Protein AF-A0A5N7BUL4-F1 (afdb_monomer_lite)

Sequence (227 aa):
MCITTYLTICSACGTQCATTSESSCKICDDPRQFIPPTGCPDINHTVPRDYITYIDDETVAKIKDLGGIKAIVISHPHFYTTHLHWAEIFDLRMGEKQVLWDWSQLPFPGNGGHFPGSSVLWWKRLGLLLVADSIGVVPSGIYHIKSLPGTLSFTFMWPYPNMIPLPPEEMHRIWKAVKDMDFDSIRGGFTGTNVNSDCKKRVLESAKIFVKSVGHPDHAIHEEQCL

pLDDT: mean 78.18, std 18.42, range [26.09, 98.5]

InterPro domains:
  IPR036866 Ribonuclease Z/Hydroxyacylglutathione hydrolase-like [SSF56281] (58-208)

Secondary structure (DSSP, 8-state):
--------B-TTT-PBPSSS--SS-TTTTSTTS---TT-S--S-S---TT-TT---HHHHHHHHHTT--S-----SSSS-TTHHHHHHHTT----S------TTSSSSTT--SSSTT---EEEGGGTEEE--GGGEEPHHHH-GGGPPTT--SEE-BS-GGGTPBPPHHHHHHHHHHHTT---SEEE-SSTT-EEESSHHHHHHHHHHHHHHHTT-TT-GGGG----

Structure (mmCIF, N/CA/C/O backbone):
data_AF-A0A5N7BUL4-F1
#
_entry.id   AF-A0A5N7BUL4-F1
#
loop_
_atom_site.group_PDB
_atom_site.id
_atom_site.type_symbol
_atom_site.label_atom_id
_atom_site.label_alt_id
_atom_site.label_comp_id
_atom_site.label_asym_id
_atom_site.label_entity_id
_atom_site.label_seq_id
_atom_site.pdbx_PDB_ins_code
_atom_site.Cartn_x
_atom_site.Cartn_y
_atom_site.Cartn_z
_atom_site.occupancy
_atom_site.B_iso_or_equiv
_atom_site.auth_seq_id
_atom_site.auth_comp_id
_atom_site.auth_asym_id
_atom_site.auth_atom_id
_atom_site.pdbx_PDB_model_num
ATOM 1 N N . MET A 1 1 ? -21.147 -11.713 28.421 1.00 26.09 1 MET A N 1
ATOM 2 C CA . MET A 1 1 ? -21.176 -13.133 28.014 1.00 26.09 1 MET A CA 1
ATOM 3 C C . MET A 1 1 ? -20.637 -13.157 26.590 1.00 26.09 1 MET A C 1
ATOM 5 O O . MET A 1 1 ? -21.379 -12.831 25.678 1.00 26.09 1 MET A O 1
ATOM 9 N N . CYS A 1 2 ? -19.318 -13.343 26.441 1.00 28.11 2 CYS A N 1
ATOM 10 C CA . CYS A 1 2 ? -18.612 -13.293 25.156 1.00 28.11 2 CYS A CA 1
ATOM 11 C C . CYS A 1 2 ? -19.101 -14.417 24.247 1.00 28.11 2 CYS A C 1
ATOM 13 O O . CYS A 1 2 ? -18.935 -15.586 24.589 1.00 28.11 2 CYS A O 1
ATOM 15 N N . ILE A 1 3 ? -19.641 -14.078 23.081 1.00 32.84 3 ILE A N 1
ATOM 16 C CA . ILE A 1 3 ? -19.708 -15.018 21.961 1.00 32.84 3 ILE A CA 1
ATOM 17 C C . ILE A 1 3 ? -18.461 -14.747 21.120 1.00 32.84 3 ILE A C 1
ATOM 19 O O . ILE A 1 3 ? -18.533 -14.188 20.034 1.00 32.84 3 ILE A O 1
ATOM 23 N N . THR A 1 4 ? -17.285 -15.091 21.642 1.00 42.16 4 THR A N 1
ATOM 24 C CA . THR A 1 4 ? -16.076 -15.136 20.817 1.00 42.16 4 THR A CA 1
ATOM 25 C C . THR A 1 4 ? -16.073 -16.478 20.103 1.00 42.16 4 THR A C 1
ATOM 27 O O . THR A 1 4 ? -15.578 -17.477 20.626 1.00 42.16 4 THR A O 1
ATOM 30 N N . THR A 1 5 ? -16.647 -16.535 18.906 1.00 48.59 5 THR A N 1
ATOM 31 C CA . THR A 1 5 ? -16.198 -17.523 17.924 1.00 48.59 5 THR A CA 1
ATOM 32 C C . THR A 1 5 ? -14.708 -17.270 17.702 1.00 48.59 5 THR A C 1
ATOM 34 O O . THR A 1 5 ? -14.340 -16.209 17.204 1.00 48.59 5 THR A O 1
ATOM 37 N N . TYR A 1 6 ? -13.854 -18.197 18.146 1.00 58.78 6 TYR A N 1
ATOM 38 C CA . TYR A 1 6 ? -12.399 -18.154 17.974 1.00 58.78 6 TYR A CA 1
ATOM 39 C C . TYR A 1 6 ? -12.047 -18.248 16.486 1.00 58.78 6 TYR A C 1
ATOM 41 O O . TYR A 1 6 ? -11.709 -19.318 15.995 1.00 58.78 6 TYR A O 1
ATOM 49 N N . LEU A 1 7 ? -12.192 -17.147 15.752 1.00 62.50 7 LEU A N 1
ATOM 50 C CA . LEU A 1 7 ? -11.826 -17.079 14.344 1.00 62.50 7 LEU A CA 1
ATOM 51 C C . LEU A 1 7 ? -10.320 -17.218 14.196 1.00 62.50 7 LEU A C 1
ATOM 53 O O . LEU A 1 7 ? -9.546 -16.654 14.976 1.00 62.50 7 LEU A O 1
ATOM 57 N N . THR A 1 8 ? -9.910 -17.986 13.196 1.00 69.25 8 THR A N 1
ATOM 58 C CA . THR A 1 8 ? -8.520 -18.392 13.100 1.00 69.25 8 THR A CA 1
ATOM 59 C C . THR A 1 8 ? -7.649 -17.303 12.499 1.00 69.25 8 THR A C 1
ATOM 61 O O . THR A 1 8 ? -8.061 -16.579 11.597 1.00 69.25 8 THR A O 1
ATOM 64 N N . ILE A 1 9 ? -6.425 -17.190 13.005 1.00 73.12 9 ILE A N 1
ATOM 65 C CA . ILE A 1 9 ? -5.414 -16.247 12.533 1.00 73.12 9 ILE A CA 1
ATOM 66 C C . ILE A 1 9 ? -4.272 -17.048 11.916 1.00 73.12 9 ILE A C 1
ATOM 68 O O . ILE A 1 9 ? -3.764 -17.984 12.536 1.00 73.12 9 ILE A O 1
ATOM 72 N N . CYS A 1 10 ? -3.842 -16.665 10.714 1.00 73.00 10 CYS A N 1
ATOM 73 C CA . CYS A 1 10 ? -2.624 -17.203 10.119 1.00 73.00 10 CYS A CA 1
ATOM 74 C C . CYS A 1 10 ? -1.407 -16.696 10.899 1.00 73.00 10 CYS A C 1
ATOM 76 O O . CYS A 1 10 ? -1.164 -15.492 10.960 1.00 73.00 10 CYS A O 1
ATOM 78 N N . SER A 1 11 ? -0.608 -17.591 11.476 1.00 71.81 11 SER A N 1
ATOM 79 C CA . SER A 1 11 ? 0.561 -17.191 12.271 1.00 71.81 11 SER A CA 1
ATOM 80 C C . SER A 1 11 ? 1.745 -16.704 11.425 1.00 71.81 11 SER A C 1
ATOM 82 O O . SER A 1 11 ? 2.645 -16.070 11.970 1.00 71.81 11 SER A O 1
ATOM 84 N N . ALA A 1 12 ? 1.729 -16.909 10.101 1.00 73.94 12 ALA A N 1
ATOM 85 C CA . ALA A 1 12 ? 2.733 -16.338 9.199 1.00 73.94 12 ALA A CA 1
ATOM 86 C C . ALA A 1 12 ? 2.458 -14.867 8.839 1.00 73.94 12 ALA A C 1
ATOM 88 O O . ALA A 1 12 ? 3.373 -14.054 8.918 1.00 73.94 12 ALA A O 1
ATOM 89 N N . CYS A 1 13 ? 1.224 -14.513 8.454 1.00 75.56 13 CYS A N 1
ATOM 90 C CA . CYS A 1 13 ? 0.892 -13.162 7.962 1.00 75.56 13 CYS A CA 1
ATOM 91 C C . CYS A 1 13 ? -0.096 -12.366 8.839 1.00 75.56 13 CYS A C 1
ATOM 93 O O . CYS A 1 13 ? -0.418 -11.217 8.536 1.00 75.56 13 CYS A O 1
ATOM 95 N N . GLY A 1 14 ? -0.627 -12.962 9.908 1.00 74.88 14 GLY A N 1
ATOM 96 C CA . GLY A 1 14 ? -1.559 -12.311 10.837 1.00 74.88 14 GLY A CA 1
ATOM 97 C C . GLY A 1 14 ? -2.976 -12.119 10.297 1.00 74.88 14 GLY A C 1
ATOM 98 O O . GLY A 1 14 ? -3.819 -11.539 10.975 1.00 74.88 14 GLY A O 1
ATOM 99 N N . THR A 1 15 ? -3.266 -12.593 9.086 1.00 77.44 15 THR A N 1
ATOM 100 C CA . THR A 1 15 ? -4.605 -12.535 8.491 1.00 77.44 15 THR A CA 1
ATOM 101 C C . THR A 1 15 ? -5.608 -13.321 9.329 1.00 77.44 15 THR A C 1
ATOM 103 O O . THR A 1 15 ? -5.405 -14.509 9.582 1.00 77.44 15 THR A O 1
ATOM 106 N N . GLN A 1 16 ? -6.698 -12.659 9.731 1.00 73.69 16 GLN A N 1
ATOM 107 C CA . GLN A 1 16 ? -7.830 -13.294 10.403 1.00 73.69 16 GLN A CA 1
ATOM 108 C C . GLN A 1 16 ? -8.815 -13.849 9.365 1.00 73.69 16 GLN A C 1
ATOM 110 O O . GLN A 1 16 ? -9.306 -13.120 8.506 1.00 73.69 16 GLN A O 1
ATOM 115 N N . CYS A 1 17 ? -9.108 -15.141 9.433 1.00 68.94 17 CYS A N 1
ATOM 116 C CA . CYS A 1 17 ? -10.024 -15.822 8.525 1.00 68.94 17 CYS A CA 1
ATOM 117 C C . CYS A 1 17 ? -11.483 -15.624 8.957 1.00 68.94 17 CYS A C 1
ATOM 119 O O . CYS A 1 17 ? -11.793 -15.559 10.145 1.00 68.94 17 CYS A O 1
ATOM 121 N N . ALA A 1 18 ? -12.392 -15.571 7.979 1.00 63.12 18 ALA A N 1
ATOM 122 C CA . ALA A 1 18 ? -13.832 -15.435 8.218 1.00 63.12 18 ALA A CA 1
ATOM 123 C C . ALA A 1 18 ? -14.477 -16.707 8.803 1.00 63.12 18 ALA A C 1
ATOM 125 O O . ALA A 1 18 ? -15.594 -16.657 9.313 1.00 63.12 18 ALA A O 1
ATOM 126 N N . THR A 1 19 ? -13.791 -17.852 8.719 1.00 62.66 19 THR A N 1
ATOM 127 C CA . THR A 1 19 ? -14.255 -19.140 9.241 1.00 62.66 19 THR A CA 1
ATOM 128 C C . THR A 1 19 ? -13.135 -19.838 10.009 1.00 62.66 19 THR A C 1
ATOM 130 O O . THR A 1 19 ? -11.955 -19.530 9.836 1.00 62.66 19 THR A O 1
ATOM 133 N N . THR A 1 20 ? -13.506 -20.789 10.865 1.00 61.22 20 THR A N 1
ATOM 134 C CA . THR A 1 20 ? -12.559 -21.644 11.596 1.00 61.22 20 THR A CA 1
ATOM 135 C C . THR A 1 20 ? -12.140 -22.889 10.813 1.00 61.22 20 THR A C 1
ATOM 137 O O . THR A 1 20 ? -11.317 -23.662 11.294 1.00 61.22 20 THR A O 1
ATOM 140 N N . SER A 1 21 ? -12.710 -23.096 9.620 1.00 58.28 21 SER A N 1
ATOM 141 C CA . SER A 1 21 ? -12.567 -24.310 8.809 1.00 58.28 21 SER A CA 1
ATOM 142 C C . SER A 1 21 ? -11.709 -24.134 7.552 1.00 58.28 21 SER A C 1
ATOM 144 O O . SER A 1 21 ? -11.624 -25.068 6.759 1.00 58.28 21 SER A O 1
ATOM 146 N N . GLU A 1 22 ? -11.119 -22.957 7.320 1.00 65.31 22 GLU A N 1
ATOM 147 C CA . GLU A 1 22 ? -10.225 -22.745 6.172 1.00 65.31 22 GLU A CA 1
ATOM 148 C C . GLU A 1 22 ? -9.002 -23.667 6.268 1.00 65.31 22 GLU A C 1
ATOM 150 O O . GLU A 1 22 ? -8.244 -23.598 7.227 1.00 65.31 22 GLU A O 1
ATOM 155 N N . SER A 1 23 ? -8.764 -24.518 5.271 1.00 67.38 23 SER A N 1
ATOM 156 C CA . SER A 1 23 ? -7.599 -25.415 5.276 1.00 67.38 23 SER A CA 1
ATOM 157 C C . SER A 1 23 ? -6.283 -24.717 4.914 1.00 67.38 23 SER A C 1
ATOM 159 O O . SER A 1 23 ? -5.219 -25.286 5.135 1.00 67.38 23 SER A O 1
ATOM 161 N N . SER A 1 24 ? -6.337 -23.518 4.325 1.00 73.56 24 SER A N 1
ATOM 162 C CA . SER A 1 24 ? -5.160 -22.753 3.904 1.00 73.56 24 SER A CA 1
ATOM 163 C C . SER A 1 24 ? -5.396 -21.242 3.980 1.00 73.56 24 SER A C 1
ATOM 165 O O . SER A 1 24 ? -6.529 -20.755 3.987 1.00 73.56 24 SER A O 1
ATOM 167 N N . CYS A 1 25 ? -4.310 -20.472 4.066 1.00 76.38 25 CYS A N 1
ATOM 168 C CA . CYS A 1 25 ? -4.376 -19.016 4.079 1.00 76.38 25 CYS A CA 1
ATOM 169 C C . CYS A 1 25 ? -4.182 -18.478 2.659 1.00 76.38 25 CYS A C 1
ATOM 171 O O . CYS A 1 25 ? -3.060 -18.467 2.166 1.00 76.38 25 CYS A O 1
ATOM 173 N N . LYS A 1 26 ? -5.235 -17.914 2.051 1.00 77.06 26 LYS A N 1
ATOM 174 C CA . LYS A 1 26 ? -5.217 -17.377 0.670 1.00 77.06 26 LYS A CA 1
ATOM 175 C C . LYS A 1 26 ? -4.073 -16.396 0.360 1.00 77.06 26 LYS A C 1
ATOM 177 O O . LYS A 1 26 ? -3.716 -16.228 -0.798 1.00 77.06 26 LYS A O 1
ATOM 182 N N . ILE A 1 27 ? -3.530 -15.722 1.377 1.00 78.19 27 ILE A N 1
ATOM 183 C CA . ILE A 1 27 ? -2.388 -14.803 1.244 1.00 78.19 27 ILE A CA 1
ATOM 184 C C . ILE A 1 27 ? -1.068 -15.564 1.192 1.00 78.19 27 ILE A C 1
ATOM 186 O O . ILE A 1 27 ? -0.214 -15.257 0.369 1.00 78.19 27 ILE A O 1
ATOM 190 N N . CYS A 1 28 ? -0.906 -16.565 2.057 1.00 78.44 28 CYS A N 1
ATOM 191 C CA . CYS A 1 28 ? 0.260 -17.444 2.049 1.00 78.44 28 CYS A CA 1
ATOM 192 C C . CYS A 1 28 ? 0.223 -18.456 0.893 1.00 78.44 28 CYS A C 1
ATOM 194 O O . CYS A 1 28 ? 1.268 -18.993 0.545 1.00 78.44 28 CYS A O 1
ATOM 196 N N . ASP A 1 29 ? -0.944 -18.675 0.283 1.00 80.19 29 ASP A N 1
ATOM 197 C CA . ASP A 1 29 ? -1.099 -19.464 -0.942 1.00 80.19 29 ASP A CA 1
ATOM 198 C C . ASP A 1 29 ? -0.588 -18.715 -2.190 1.00 80.19 29 ASP A C 1
ATOM 200 O O . ASP A 1 29 ? -0.376 -19.337 -3.233 1.00 80.19 29 ASP A O 1
ATOM 204 N N . ASP A 1 30 ? -0.361 -17.392 -2.119 1.00 81.25 30 ASP A N 1
ATOM 205 C CA . ASP A 1 30 ? 0.339 -16.670 -3.185 1.00 81.25 30 ASP A CA 1
ATOM 206 C C . ASP A 1 30 ? 1.817 -17.104 -3.188 1.00 81.25 30 ASP A C 1
ATOM 208 O O . ASP A 1 30 ? 2.532 -16.834 -2.220 1.00 81.25 30 ASP A O 1
ATOM 212 N N . PRO A 1 31 ? 2.330 -17.721 -4.270 1.00 80.06 31 PRO A N 1
ATOM 213 C CA . PRO A 1 31 ? 3.702 -18.233 -4.316 1.00 80.06 31 PRO A CA 1
ATOM 214 C C . PRO A 1 31 ? 4.766 -17.132 -4.220 1.00 80.06 31 PRO A C 1
ATOM 216 O O . PRO A 1 31 ? 5.948 -17.423 -4.044 1.00 80.06 31 PRO A O 1
ATOM 219 N N . ARG A 1 32 ? 4.374 -15.863 -4.372 1.00 82.44 32 ARG A N 1
ATOM 220 C CA . ARG A 1 32 ? 5.259 -14.711 -4.196 1.00 82.44 32 ARG A CA 1
ATOM 221 C C . ARG A 1 32 ? 5.356 -14.276 -2.742 1.00 82.44 32 ARG A C 1
ATOM 223 O O . ARG A 1 32 ? 6.260 -13.500 -2.443 1.00 82.44 32 ARG A O 1
ATOM 230 N N . GLN A 1 33 ? 4.457 -14.716 -1.861 1.00 79.75 33 GLN A N 1
ATOM 231 C CA . GLN A 1 33 ? 4.467 -14.326 -0.457 1.00 79.75 33 GLN A CA 1
ATOM 232 C C . GLN A 1 33 ? 5.592 -15.030 0.304 1.00 79.75 33 GLN A C 1
ATOM 234 O O . GLN A 1 33 ? 5.969 -16.162 0.003 1.00 79.75 33 GLN A O 1
ATOM 239 N N . PHE A 1 34 ? 6.161 -14.346 1.299 1.00 77.56 34 PHE A N 1
ATOM 240 C CA . PHE A 1 34 ? 7.121 -14.983 2.195 1.00 77.56 34 PHE A CA 1
ATOM 241 C C . PHE A 1 34 ? 6.426 -16.051 3.044 1.00 77.56 34 PHE A C 1
ATOM 243 O O . PHE A 1 34 ? 5.418 -15.786 3.701 1.00 77.56 34 PHE A O 1
ATOM 250 N N . ILE A 1 35 ? 7.016 -17.242 3.063 1.00 70.69 35 ILE A N 1
ATOM 251 C CA . ILE A 1 35 ? 6.617 -18.350 3.922 1.00 70.69 35 ILE A CA 1
ATOM 252 C C . ILE A 1 35 ? 7.821 -18.679 4.814 1.00 70.69 35 ILE A C 1
ATOM 254 O O . ILE A 1 35 ? 8.934 -18.812 4.295 1.00 70.69 35 ILE A O 1
ATOM 258 N N . PRO A 1 36 ? 7.647 -18.796 6.144 1.00 68.88 36 PRO A N 1
ATOM 259 C CA . PRO A 1 36 ? 8.756 -19.131 7.027 1.00 68.88 36 PRO A CA 1
ATOM 260 C C . PRO A 1 36 ? 9.314 -20.534 6.715 1.00 68.88 36 PRO A C 1
ATOM 262 O O . PRO A 1 36 ? 8.600 -21.374 6.166 1.00 68.88 36 PRO A O 1
ATOM 265 N N . PRO A 1 37 ? 10.568 -20.842 7.103 1.00 66.25 37 PRO A N 1
ATOM 266 C CA . PRO A 1 37 ? 11.204 -22.134 6.809 1.00 66.25 37 PRO A CA 1
ATOM 267 C C . PRO A 1 37 ? 10.430 -23.368 7.298 1.00 66.25 37 PRO A C 1
ATOM 269 O O . PRO A 1 37 ? 10.610 -24.459 6.770 1.00 66.25 37 PRO A O 1
ATOM 272 N N . THR A 1 38 ? 9.563 -23.203 8.299 1.00 64.38 38 THR A N 1
ATOM 273 C CA . THR A 1 38 ? 8.674 -24.246 8.829 1.00 64.38 38 THR A CA 1
ATOM 274 C C . THR A 1 38 ? 7.443 -24.514 7.952 1.00 64.38 38 THR A C 1
ATOM 276 O O . THR A 1 38 ? 6.595 -25.312 8.340 1.00 64.38 38 THR A O 1
ATOM 279 N N . GLY A 1 39 ? 7.327 -23.862 6.791 1.00 60.41 39 GLY A N 1
ATOM 280 C CA . GLY A 1 39 ? 6.145 -23.901 5.930 1.00 60.41 39 GLY A CA 1
ATOM 281 C C . GLY A 1 39 ? 5.069 -22.911 6.372 1.00 60.41 39 GLY A C 1
ATOM 282 O O . GLY A 1 39 ? 5.240 -22.194 7.359 1.00 60.41 39 GLY A O 1
ATOM 283 N N . CYS A 1 40 ? 3.958 -22.848 5.628 1.00 54.50 40 CYS A N 1
ATOM 284 C CA . CYS A 1 40 ? 2.793 -22.097 6.083 1.00 54.50 40 CYS A CA 1
ATOM 285 C C . CYS A 1 40 ? 2.266 -22.824 7.325 1.00 54.50 40 CYS A C 1
ATOM 287 O O . CYS A 1 40 ? 1.859 -23.978 7.200 1.00 54.50 40 CYS A O 1
ATOM 289 N N . PRO A 1 41 ? 2.324 -22.214 8.517 1.00 55.22 41 PRO A N 1
ATOM 290 C CA . PRO A 1 41 ? 1.809 -22.863 9.706 1.00 55.22 41 PRO A CA 1
ATOM 291 C C . PRO A 1 41 ? 0.317 -23.127 9.506 1.00 55.22 41 PRO A C 1
ATOM 293 O O . PRO A 1 41 ? -0.400 -22.266 8.983 1.00 55.22 41 PRO A O 1
ATOM 296 N N . ASP A 1 42 ? -0.140 -24.308 9.927 1.00 52.28 42 ASP A N 1
ATOM 297 C CA . ASP A 1 42 ? -1.567 -24.576 10.063 1.00 52.28 42 ASP A CA 1
ATOM 298 C C . ASP A 1 42 ? -2.200 -23.413 10.829 1.00 52.28 42 ASP A C 1
ATOM 300 O O . ASP A 1 42 ? -1.621 -22.900 11.797 1.00 52.28 42 ASP A O 1
ATOM 304 N N . ILE A 1 43 ? -3.375 -22.979 10.379 1.00 49.94 43 ILE A N 1
ATOM 305 C CA . ILE A 1 43 ? -4.197 -21.981 11.057 1.00 49.94 43 ILE A CA 1
ATOM 306 C C . ILE A 1 43 ? -4.552 -22.511 12.462 1.00 49.94 43 ILE A C 1
ATOM 308 O O . ILE A 1 43 ? -5.582 -23.129 12.682 1.00 49.94 43 ILE A O 1
ATOM 312 N N . ASN A 1 44 ? -3.666 -22.337 13.437 1.00 45.84 44 ASN A N 1
ATOM 313 C CA . ASN A 1 44 ? -3.837 -22.849 14.790 1.00 45.84 44 ASN A CA 1
ATOM 314 C C . ASN A 1 44 ? -3.513 -21.745 15.787 1.00 45.84 44 ASN A C 1
ATOM 316 O O . ASN A 1 44 ? -2.341 -21.448 16.007 1.00 45.84 44 ASN A O 1
ATOM 320 N N . HIS A 1 45 ? -4.587 -21.160 16.345 1.00 45.88 45 HIS A N 1
ATOM 321 C CA . HIS A 1 45 ? -4.815 -20.557 17.679 1.00 45.88 45 HIS A CA 1
ATOM 322 C C . HIS A 1 45 ? -3.709 -19.741 18.380 1.00 45.88 45 HIS A C 1
ATOM 324 O O . HIS A 1 45 ? -3.900 -19.298 19.512 1.00 45.88 45 HIS A O 1
ATOM 330 N N . THR A 1 46 ? -2.571 -19.499 17.750 1.00 42.16 46 THR A N 1
ATOM 331 C CA . THR A 1 46 ? -1.403 -18.905 18.385 1.00 42.16 46 THR A CA 1
ATOM 332 C C . THR A 1 46 ? -1.173 -17.562 17.730 1.00 42.16 46 THR A C 1
ATOM 334 O O . THR A 1 46 ? -0.671 -17.488 16.613 1.00 42.16 46 THR A O 1
ATOM 337 N N . VAL A 1 47 ? -1.584 -16.499 18.421 1.00 44.16 47 VAL A N 1
ATOM 338 C CA . VAL A 1 47 ? -1.233 -15.124 18.063 1.00 44.16 47 VAL A CA 1
ATOM 339 C C . VAL A 1 47 ? 0.265 -14.965 18.337 1.00 44.16 47 VAL A C 1
ATOM 341 O O . VAL A 1 47 ? 0.676 -15.109 19.493 1.00 44.16 47 VAL A O 1
ATOM 344 N N . PRO A 1 48 ? 1.112 -14.716 17.325 1.00 40.47 48 PRO A N 1
ATOM 345 C CA . PRO A 1 48 ? 2.525 -14.472 17.572 1.00 40.47 48 PRO A CA 1
ATOM 346 C C . PRO A 1 48 ? 2.705 -13.192 18.391 1.00 40.47 48 PRO A C 1
ATOM 348 O O . PRO A 1 48 ? 1.938 -12.237 18.271 1.00 40.47 48 PRO A O 1
ATOM 351 N N . ARG A 1 49 ? 3.735 -13.190 19.235 1.00 37.09 49 ARG A N 1
ATOM 352 C CA . ARG A 1 49 ? 4.001 -12.176 20.267 1.00 37.09 49 ARG A CA 1
ATOM 353 C C . ARG A 1 49 ? 4.317 -10.771 19.708 1.00 37.09 49 ARG A C 1
ATOM 355 O O . ARG A 1 49 ? 4.372 -9.824 20.482 1.00 37.09 49 ARG A O 1
ATOM 362 N N . ASP A 1 50 ? 4.453 -10.646 18.387 1.00 35.91 50 ASP A N 1
ATOM 363 C CA . ASP A 1 50 ? 4.932 -9.442 17.696 1.00 35.91 50 ASP A CA 1
ATOM 364 C C . ASP A 1 50 ? 3.843 -8.688 16.907 1.00 35.91 50 ASP A C 1
ATOM 366 O O . ASP A 1 50 ? 4.134 -7.689 16.247 1.00 35.91 50 ASP A O 1
ATOM 370 N N . TYR A 1 51 ? 2.576 -9.119 16.968 1.00 47.50 51 TYR A N 1
ATOM 371 C CA . TYR A 1 51 ? 1.484 -8.363 16.349 1.00 47.50 51 TYR A CA 1
ATOM 372 C C . TYR A 1 51 ? 1.004 -7.244 17.287 1.00 47.50 51 TYR A C 1
ATOM 374 O O . TYR A 1 51 ? 0.558 -7.499 18.405 1.00 47.50 51 TYR A O 1
ATOM 382 N N . ILE A 1 52 ? 1.029 -6.000 16.784 1.00 51.19 52 ILE A N 1
ATOM 383 C CA . ILE A 1 52 ? 0.579 -4.721 17.399 1.00 51.19 52 ILE A CA 1
ATOM 384 C C . ILE A 1 52 ? -0.936 -4.718 17.745 1.00 51.19 52 ILE A C 1
ATOM 386 O O . ILE A 1 52 ? -1.562 -3.697 17.999 1.00 51.19 52 ILE A O 1
ATOM 390 N N . THR A 1 53 ? -1.584 -5.875 17.741 1.00 60.34 53 THR A N 1
ATOM 391 C CA . THR A 1 53 ? -3.038 -6.012 17.669 1.00 60.34 53 THR A CA 1
ATOM 392 C C . THR A 1 53 ? -3.694 -6.193 19.039 1.00 60.34 53 THR A C 1
ATOM 394 O O . THR A 1 53 ? -4.917 -6.290 19.127 1.00 60.34 53 THR A O 1
ATOM 397 N N . TYR A 1 54 ? -2.912 -6.226 20.119 1.00 69.38 54 TYR A N 1
ATOM 398 C CA . TYR A 1 54 ? -3.440 -6.191 21.481 1.00 69.38 54 TYR A CA 1
ATOM 399 C C . TYR A 1 54 ? -3.892 -4.769 21.840 1.00 69.38 54 TYR A C 1
ATOM 401 O O . TYR A 1 54 ? -3.129 -3.817 21.692 1.00 69.38 54 TYR A O 1
ATOM 409 N N . ILE A 1 55 ? -5.137 -4.633 22.298 1.00 76.50 55 ILE A N 1
ATOM 410 C CA . ILE A 1 55 ? -5.688 -3.391 22.844 1.00 76.50 55 ILE A CA 1
ATOM 411 C C . ILE A 1 55 ? -6.041 -3.646 24.311 1.00 76.50 55 ILE A C 1
ATOM 413 O O . ILE A 1 55 ? -6.822 -4.548 24.608 1.00 76.50 55 ILE A O 1
ATOM 417 N N . ASP A 1 56 ? -5.422 -2.895 25.219 1.00 85.62 56 ASP A N 1
ATOM 418 C CA . ASP A 1 56 ? -5.687 -2.987 26.656 1.00 85.62 56 ASP A CA 1
ATOM 419 C C . ASP A 1 56 ? -6.820 -2.054 27.101 1.00 85.62 56 ASP A C 1
ATOM 421 O O . ASP A 1 56 ? -7.225 -1.128 26.391 1.00 85.62 56 ASP A O 1
ATOM 425 N N . ASP A 1 57 ? -7.326 -2.299 28.310 1.00 89.56 57 ASP A N 1
ATOM 426 C CA . ASP A 1 57 ? -8.430 -1.536 28.895 1.00 89.56 57 ASP A CA 1
ATOM 427 C C . ASP A 1 57 ? -8.112 -0.037 29.030 1.00 89.56 57 ASP A C 1
ATOM 429 O O . ASP A 1 57 ? -9.004 0.798 28.860 1.00 89.56 57 ASP A O 1
ATOM 433 N N . GLU A 1 58 ? -6.849 0.324 29.287 1.00 92.50 58 GLU A N 1
ATOM 434 C CA . GLU A 1 58 ? -6.408 1.722 29.372 1.00 92.50 58 GLU A CA 1
ATOM 435 C C . GLU A 1 58 ? -6.548 2.426 28.015 1.00 92.50 58 GLU A C 1
ATOM 437 O O . GLU A 1 58 ? -7.123 3.516 27.917 1.00 92.50 58 GLU A O 1
ATOM 442 N N . THR A 1 59 ? -6.095 1.776 26.943 1.00 89.06 59 THR A N 1
ATOM 443 C CA . THR A 1 59 ? -6.217 2.268 25.570 1.00 89.06 59 THR A CA 1
ATOM 444 C C . THR A 1 59 ? -7.682 2.366 25.156 1.00 89.06 59 THR A C 1
ATOM 446 O O . THR A 1 59 ? -8.090 3.379 24.580 1.00 89.06 59 THR A O 1
ATOM 449 N N . VAL A 1 60 ? -8.506 1.366 25.492 1.00 90.75 60 VAL A N 1
ATOM 450 C CA . VAL A 1 60 ? -9.957 1.404 25.248 1.00 90.75 60 VAL A CA 1
ATOM 451 C C . VAL A 1 60 ? -10.597 2.600 25.948 1.00 90.75 60 VAL A C 1
ATOM 453 O O . VAL A 1 60 ? -11.348 3.345 25.312 1.00 90.75 60 VAL A O 1
ATOM 456 N N . ALA A 1 61 ? -10.304 2.807 27.234 1.00 93.62 61 ALA A N 1
ATOM 457 C CA . ALA A 1 61 ? -10.849 3.916 28.010 1.00 93.62 61 ALA A CA 1
ATOM 458 C C . ALA A 1 61 ? -10.467 5.266 27.393 1.00 93.62 61 ALA A C 1
ATOM 460 O O . ALA A 1 61 ? -11.332 6.116 27.182 1.00 93.62 61 ALA A O 1
ATOM 461 N N . LYS A 1 62 ? -9.198 5.427 27.006 1.00 94.62 62 LYS A N 1
ATOM 462 C CA . LYS A 1 62 ? -8.703 6.639 26.349 1.00 94.62 62 LYS A CA 1
ATOM 463 C C . LYS A 1 62 ? -9.388 6.907 25.009 1.00 94.62 62 LYS A C 1
ATOM 465 O O . LYS A 1 62 ? -9.775 8.036 24.733 1.00 94.62 62 LYS A O 1
ATOM 470 N N . ILE A 1 63 ? -9.565 5.890 24.167 1.00 92.00 63 ILE A N 1
ATOM 471 C CA . ILE A 1 63 ? -10.254 6.059 22.879 1.00 92.00 63 ILE A CA 1
ATOM 472 C C . ILE A 1 63 ? -11.728 6.423 23.098 1.00 92.00 63 ILE A C 1
ATOM 474 O O . ILE A 1 63 ? -12.262 7.261 22.370 1.00 92.00 63 ILE A O 1
ATOM 478 N N . LYS A 1 64 ? -12.390 5.838 24.105 1.00 93.19 64 LYS A N 1
ATOM 479 C CA . LYS A 1 64 ? -13.771 6.194 24.471 1.00 93.19 64 LYS A CA 1
ATOM 480 C C . LYS A 1 64 ? -13.880 7.647 24.942 1.00 93.19 64 LYS A C 1
ATOM 482 O O . LYS A 1 64 ? -14.796 8.334 24.498 1.00 93.19 64 LYS A O 1
ATOM 487 N N . ASP A 1 65 ? -12.932 8.123 25.747 1.00 96.38 65 ASP A N 1
ATOM 488 C CA . ASP A 1 65 ? -12.853 9.526 26.183 1.00 96.38 65 ASP A CA 1
ATOM 489 C C . ASP A 1 65 ? -12.670 10.496 24.998 1.00 96.38 65 ASP A C 1
ATOM 491 O O . ASP A 1 65 ? -13.293 11.553 24.937 1.00 96.38 65 ASP A O 1
ATOM 495 N N . LEU A 1 66 ? -11.923 10.080 23.969 1.00 95.44 66 LEU A N 1
ATOM 496 C CA . LEU A 1 66 ? -11.756 10.823 22.711 1.00 95.44 66 LEU A CA 1
ATOM 497 C C . LEU A 1 66 ? -12.974 10.756 21.762 1.00 95.44 66 LEU A C 1
ATOM 499 O O . LEU A 1 66 ? -12.906 11.262 20.640 1.00 95.44 66 LEU A O 1
ATOM 503 N N . GLY A 1 67 ? -14.092 10.153 22.180 1.00 92.75 67 GLY A N 1
ATOM 504 C CA . GLY A 1 67 ? -15.334 10.066 21.399 1.00 92.75 67 GLY A CA 1
ATOM 505 C C . GLY A 1 67 ? -15.549 8.740 20.656 1.00 92.75 67 GLY A C 1
ATOM 506 O O . GLY A 1 67 ? -16.526 8.604 19.906 1.00 92.75 67 GLY A O 1
ATOM 507 N N . GLY A 1 68 ? -14.679 7.754 20.887 1.00 91.00 68 GLY A N 1
ATOM 508 C CA . GLY A 1 68 ? -14.772 6.405 20.334 1.00 91.00 68 GLY A CA 1
ATOM 509 C C . GLY A 1 68 ? -14.372 6.295 18.860 1.00 91.00 68 GLY A C 1
ATOM 510 O O . GLY A 1 68 ? -13.944 7.254 18.219 1.00 91.00 68 GLY A O 1
ATOM 511 N N . ILE A 1 69 ? -14.535 5.094 18.303 1.00 84.12 69 ILE A N 1
ATOM 512 C CA . ILE A 1 69 ? -14.291 4.802 16.884 1.00 84.12 69 ILE A CA 1
ATOM 513 C C . ILE A 1 69 ? -15.628 4.804 16.140 1.00 84.12 69 ILE A C 1
ATOM 515 O O . ILE A 1 69 ? -16.642 4.363 16.673 1.00 84.12 69 ILE A O 1
ATOM 519 N N . LYS A 1 70 ? -15.646 5.323 14.906 1.00 80.69 70 LYS A N 1
ATOM 520 C CA . LYS A 1 70 ? -16.839 5.322 14.034 1.00 80.69 70 LYS A CA 1
ATOM 521 C C . LYS A 1 70 ? -16.731 4.371 12.849 1.00 80.69 70 LYS A C 1
ATOM 523 O O . LYS A 1 70 ? -17.751 3.975 12.297 1.00 80.69 70 LYS A O 1
ATOM 528 N N . ALA A 1 71 ? -15.510 4.031 12.450 1.00 75.62 71 ALA A N 1
ATOM 529 C CA . ALA A 1 71 ? -15.234 3.112 11.360 1.00 75.62 71 ALA A CA 1
ATOM 530 C C . ALA A 1 71 ? -13.828 2.524 11.511 1.00 75.62 71 ALA A C 1
ATOM 532 O O . ALA A 1 71 ? -12.925 3.188 12.021 1.00 75.62 71 ALA A O 1
ATOM 533 N N . ILE A 1 72 ? -13.651 1.306 11.008 1.00 76.62 72 ILE A N 1
ATOM 534 C CA . ILE A 1 72 ? -12.349 0.681 10.775 1.00 76.62 72 ILE A CA 1
ATOM 535 C C . ILE A 1 72 ? -12.209 0.530 9.263 1.00 76.62 72 ILE A C 1
ATOM 537 O O . ILE A 1 72 ? -13.120 0.032 8.603 1.00 76.62 72 ILE A O 1
ATOM 541 N N . VAL A 1 73 ? -11.082 0.976 8.714 1.00 73.56 73 VAL A N 1
ATOM 542 C CA . VAL A 1 73 ? -10.764 0.844 7.289 1.00 73.56 73 VAL A CA 1
ATOM 543 C C . VAL A 1 73 ? -9.513 -0.012 7.172 1.00 73.56 73 VAL A C 1
ATOM 545 O O . VAL A 1 73 ? -8.476 0.331 7.734 1.00 73.56 73 VAL A O 1
ATOM 548 N N . ILE A 1 74 ? -9.622 -1.132 6.459 1.00 75.75 74 ILE A N 1
ATOM 549 C CA . ILE A 1 74 ? -8.513 -2.058 6.219 1.00 75.75 74 ILE A CA 1
ATOM 550 C C . ILE A 1 74 ? -7.952 -1.753 4.837 1.00 75.75 74 ILE A C 1
ATOM 552 O O . ILE A 1 74 ? -8.676 -1.815 3.847 1.00 75.75 74 ILE A O 1
ATOM 556 N N . SER A 1 75 ? -6.666 -1.419 4.767 1.00 74.44 75 SER A N 1
ATOM 557 C CA . SER A 1 75 ? -6.030 -1.062 3.500 1.00 74.44 75 SER A CA 1
ATOM 558 C C . SER A 1 75 ? -5.739 -2.282 2.627 1.00 74.44 75 SER A C 1
ATOM 560 O O . SER A 1 75 ? -5.916 -2.204 1.419 1.00 74.44 75 SER A O 1
ATOM 562 N N . HIS A 1 76 ? -5.305 -3.405 3.199 1.00 75.62 76 HIS A N 1
ATOM 563 C CA . HIS A 1 76 ? -4.879 -4.586 2.442 1.00 75.62 76 HIS A CA 1
ATOM 564 C C . HIS A 1 76 ? -4.947 -5.857 3.310 1.00 75.62 76 HIS A C 1
ATOM 566 O O . HIS A 1 76 ? -5.032 -5.758 4.537 1.00 75.62 76 HIS A O 1
ATOM 572 N N . PRO A 1 77 ? -4.960 -7.057 2.703 1.00 69.81 77 PRO A N 1
ATOM 573 C CA . PRO A 1 77 ? -5.377 -8.277 3.380 1.00 69.81 77 PRO A CA 1
ATOM 574 C C . PRO A 1 77 ? -4.231 -9.002 4.115 1.00 69.81 77 PRO A C 1
ATOM 576 O O . PRO A 1 77 ? -4.142 -10.220 4.029 1.00 69.81 77 PRO A O 1
ATOM 579 N N . HIS A 1 78 ? -3.418 -8.302 4.908 1.00 71.62 78 HIS A N 1
ATOM 580 C CA . HIS A 1 78 ? -2.606 -8.909 5.981 1.00 71.62 78 HIS A CA 1
ATOM 581 C C . HIS A 1 78 ? -2.452 -7.947 7.171 1.00 71.62 78 HIS A C 1
ATOM 583 O O . HIS A 1 78 ? -2.809 -6.777 7.055 1.00 71.62 78 HIS A O 1
ATOM 589 N N . PHE A 1 79 ? -2.015 -8.437 8.337 1.00 65.75 79 PHE A N 1
ATOM 590 C CA . PHE A 1 79 ? -1.892 -7.663 9.593 1.00 65.75 79 PHE A CA 1
ATOM 591 C C . PHE A 1 79 ? -3.191 -7.112 10.234 1.00 65.75 79 PHE A C 1
ATOM 593 O O . PHE A 1 79 ? -3.121 -6.291 11.147 1.00 65.75 79 PHE A O 1
ATOM 600 N N . TYR A 1 80 ? -4.387 -7.569 9.843 1.00 68.69 80 TYR A N 1
ATOM 601 C CA . TYR A 1 80 ? -5.670 -7.098 10.409 1.00 68.69 80 TYR A CA 1
ATOM 602 C C . TYR A 1 80 ? -6.182 -7.922 11.615 1.00 68.69 80 TYR A C 1
ATOM 604 O O . TYR A 1 80 ? -7.376 -7.951 11.915 1.00 68.69 80 TYR A O 1
ATOM 612 N N . THR A 1 81 ? -5.274 -8.580 12.332 1.00 66.88 81 THR A N 1
ATOM 613 C CA . THR A 1 81 ? -5.487 -9.696 13.270 1.00 66.88 81 THR A CA 1
ATOM 614 C C . THR A 1 81 ? -6.637 -9.559 14.280 1.00 66.88 81 THR A C 1
ATOM 616 O O . THR A 1 81 ? -7.308 -10.547 14.555 1.00 66.88 81 THR A O 1
ATOM 619 N N . THR A 1 82 ? -6.880 -8.376 14.859 1.00 74.19 82 THR A N 1
ATOM 620 C CA . THR A 1 82 ? -7.899 -8.182 15.919 1.00 74.19 82 THR A CA 1
ATOM 621 C C . THR A 1 82 ? -8.973 -7.155 15.569 1.00 74.19 82 THR A C 1
ATOM 623 O O . THR A 1 82 ? -9.715 -6.722 16.448 1.00 74.19 82 THR A O 1
ATOM 626 N N . HIS A 1 83 ? -9.116 -6.774 14.296 1.00 75.19 83 HIS A N 1
ATOM 627 C CA . HIS A 1 83 ? -10.109 -5.774 13.883 1.00 75.19 83 HIS A CA 1
ATOM 628 C C . HIS A 1 83 ? -11.550 -6.134 14.305 1.00 75.19 83 HIS A C 1
ATOM 630 O O . HIS A 1 83 ? -12.336 -5.237 14.601 1.00 75.19 83 HIS A O 1
ATOM 636 N N . LEU A 1 84 ? -11.883 -7.430 14.395 1.00 75.62 84 LEU A N 1
ATOM 637 C CA . LEU A 1 84 ? -13.171 -7.905 14.911 1.00 75.62 84 LEU A CA 1
ATOM 638 C C . LEU A 1 84 ? -13.338 -7.621 16.407 1.00 75.62 84 LEU A C 1
ATOM 640 O O . LEU A 1 84 ? -14.391 -7.147 16.820 1.00 75.62 84 LEU A O 1
ATOM 644 N N . HIS A 1 85 ? -12.290 -7.846 17.206 1.00 77.75 85 HIS A N 1
ATOM 645 C CA . HIS A 1 85 ? -12.304 -7.510 18.633 1.00 77.75 85 HIS A CA 1
ATOM 646 C C . HIS A 1 85 ? -12.451 -5.999 18.832 1.00 77.75 85 HIS A C 1
ATOM 648 O O . HIS A 1 85 ? -13.211 -5.556 19.687 1.00 77.75 85 HIS A O 1
ATOM 654 N N . TRP A 1 86 ? -11.771 -5.190 18.014 1.00 83.19 86 TRP A N 1
ATOM 655 C CA . TRP A 1 86 ? -11.938 -3.736 18.038 1.00 83.19 86 TRP A CA 1
ATOM 656 C C . TRP A 1 86 ? -13.375 -3.333 17.699 1.00 83.19 86 TRP A C 1
ATOM 658 O O . TRP A 1 86 ? -13.962 -2.507 18.394 1.00 83.19 86 TRP A O 1
ATOM 668 N N . ALA A 1 87 ? -13.963 -3.924 16.658 1.00 80.88 87 ALA A N 1
ATOM 669 C CA . ALA A 1 87 ? -15.339 -3.638 16.284 1.00 80.88 87 ALA A CA 1
ATOM 670 C C . ALA A 1 87 ? -16.338 -3.978 17.398 1.00 80.88 87 ALA A C 1
ATOM 672 O O . ALA A 1 87 ? -17.230 -3.178 17.664 1.00 80.88 87 ALA A O 1
ATOM 673 N N . GLU A 1 88 ? -16.150 -5.103 18.091 1.00 80.50 88 GLU A N 1
ATOM 674 C CA . GLU A 1 88 ? -16.959 -5.480 19.254 1.00 80.50 88 GLU A CA 1
ATOM 675 C C . GLU A 1 88 ? -16.805 -4.475 20.410 1.00 80.50 88 GLU A C 1
ATOM 677 O O . GLU A 1 88 ? -17.799 -3.954 20.915 1.00 80.50 88 GLU A O 1
ATOM 682 N N . ILE A 1 89 ? -15.567 -4.130 20.789 1.00 86.06 89 ILE A N 1
ATOM 683 C CA . ILE A 1 89 ? -15.266 -3.199 21.895 1.00 86.06 89 ILE A CA 1
ATOM 684 C C . ILE A 1 89 ? -15.900 -1.813 21.686 1.00 86.06 89 ILE A C 1
ATOM 686 O O . ILE A 1 89 ? -16.293 -1.153 22.659 1.00 86.06 89 ILE A O 1
ATOM 690 N N . PHE A 1 90 ? -15.969 -1.360 20.432 1.00 86.69 90 PHE A N 1
ATOM 691 C CA . PHE A 1 90 ? -16.477 -0.041 20.052 1.00 86.69 90 PHE A CA 1
ATOM 692 C C . PHE A 1 90 ? -17.897 -0.061 19.465 1.00 86.69 90 PHE A C 1
ATOM 694 O O . PHE A 1 90 ? -18.325 0.961 18.931 1.00 86.69 90 PHE A O 1
ATOM 701 N N . ASP A 1 91 ? -18.626 -1.178 19.590 1.00 84.94 91 ASP A N 1
ATOM 702 C CA . ASP A 1 91 ? -20.003 -1.352 19.093 1.00 84.94 91 ASP A CA 1
ATOM 703 C C . ASP A 1 91 ? -20.169 -0.920 17.623 1.00 84.94 91 ASP A C 1
ATOM 705 O O . ASP A 1 91 ? -21.131 -0.267 17.203 1.00 84.94 91 ASP A O 1
ATOM 709 N N . LEU A 1 92 ? -19.165 -1.248 16.809 1.00 78.50 92 LEU A N 1
ATOM 710 C CA . LEU A 1 92 ? -19.226 -1.025 15.377 1.00 78.50 92 LEU A CA 1
ATOM 711 C C . LEU A 1 92 ? -20.108 -2.114 14.784 1.00 78.50 92 LEU A C 1
ATOM 713 O O . LEU A 1 92 ? -19.773 -3.296 14.833 1.00 78.50 92 LEU A O 1
ATOM 717 N N . ARG A 1 93 ? -21.244 -1.711 14.203 1.00 63.00 93 ARG A N 1
ATOM 718 C CA . ARG A 1 93 ? -22.133 -2.638 13.499 1.00 63.00 93 ARG A CA 1
ATOM 719 C C . ARG A 1 93 ? -21.368 -3.361 12.397 1.00 63.00 93 ARG A C 1
ATOM 721 O O . ARG A 1 93 ? -21.105 -2.809 11.329 1.00 63.00 93 ARG A O 1
ATOM 728 N N . MET A 1 94 ? -21.096 -4.627 12.658 1.00 56.00 94 MET A N 1
ATOM 729 C CA . MET A 1 94 ? -20.626 -5.589 11.680 1.00 56.00 94 MET A CA 1
ATOM 730 C C . MET A 1 94 ? -21.822 -5.956 10.809 1.00 56.00 94 MET A C 1
ATOM 732 O O . MET A 1 94 ? -22.665 -6.758 11.200 1.00 56.00 94 MET A O 1
ATOM 736 N N . GLY A 1 95 ? -21.987 -5.280 9.673 1.00 44.47 95 GLY A N 1
ATOM 737 C CA . GLY A 1 95 ? -23.060 -5.622 8.740 1.00 44.47 95 GLY A CA 1
ATOM 738 C C . GLY A 1 95 ? -22.872 -7.031 8.165 1.00 44.47 95 GLY A C 1
ATOM 739 O O . GLY A 1 95 ? -21.750 -7.526 8.101 1.00 44.47 95 GLY A O 1
ATOM 740 N N . GLU A 1 96 ? -23.947 -7.627 7.636 1.00 39.47 96 GLU A N 1
ATOM 741 C CA . GLU A 1 96 ? -23.954 -8.916 6.901 1.00 39.47 96 GLU A CA 1
ATOM 742 C C . GLU A 1 96 ? -22.987 -8.963 5.694 1.00 39.47 96 GLU A C 1
ATOM 744 O O . GLU A 1 96 ? -22.818 -9.992 5.049 1.00 39.47 96 GLU A O 1
ATOM 749 N N . LYS A 1 97 ? -22.327 -7.842 5.387 1.00 38.97 97 LYS A N 1
ATOM 750 C CA . LYS A 1 97 ? -21.314 -7.678 4.349 1.00 38.97 97 LYS A CA 1
ATOM 751 C C . LYS A 1 97 ? -19.929 -7.442 4.943 1.00 38.97 97 LYS A C 1
ATOM 753 O O . LYS A 1 97 ? -19.227 -6.522 4.525 1.00 38.97 97 LYS A O 1
ATOM 758 N N . GLN A 1 98 ? -19.478 -8.312 5.840 1.00 46.41 98 GLN A N 1
ATOM 759 C CA . GLN A 1 98 ? -18.057 -8.644 5.808 1.00 46.41 98 GLN A CA 1
ATOM 760 C C . GLN A 1 98 ? -17.786 -9.447 4.537 1.00 46.41 98 GLN A C 1
ATOM 762 O O . GLN A 1 98 ? -17.578 -10.655 4.567 1.00 46.41 98 GLN A O 1
ATOM 767 N N . VAL A 1 99 ? -17.781 -8.766 3.390 1.00 44.31 99 VAL A N 1
ATOM 768 C CA . VAL A 1 99 ? -17.055 -9.274 2.233 1.00 44.31 99 VAL A CA 1
ATOM 769 C C . VAL A 1 99 ? -15.589 -9.044 2.575 1.00 44.31 99 VAL A C 1
ATOM 771 O O . VAL A 1 99 ? -14.976 -8.065 2.154 1.00 44.31 99 VAL A O 1
ATOM 774 N N . LEU A 1 100 ? -15.050 -9.915 3.431 1.00 46.12 100 LEU A N 1
ATOM 775 C CA . LEU A 1 100 ? -13.619 -10.107 3.583 1.00 46.12 100 LEU A CA 1
ATOM 776 C C . LEU A 1 100 ? -13.146 -10.679 2.249 1.00 46.12 100 LEU A C 1
ATOM 778 O O . LEU A 1 100 ? -13.010 -11.885 2.085 1.00 46.12 100 LEU A O 1
ATOM 782 N N . TRP A 1 101 ? -12.964 -9.780 1.283 1.00 46.66 101 TRP A N 1
ATOM 783 C CA . TRP A 1 101 ? -12.252 -10.047 0.047 1.00 46.66 101 TRP A CA 1
ATOM 784 C C . TRP A 1 101 ? -12.850 -11.229 -0.727 1.00 46.66 101 TRP A C 1
ATOM 786 O O . TRP A 1 101 ? -12.183 -12.231 -0.984 1.00 46.66 101 TRP A O 1
ATOM 796 N N . ASP A 1 102 ? -14.121 -11.112 -1.127 1.00 44.34 102 ASP A N 1
ATOM 797 C CA . ASP A 1 102 ? -14.599 -11.902 -2.259 1.00 44.34 102 ASP A CA 1
ATOM 798 C C . ASP A 1 102 ? -13.980 -11.317 -3.530 1.00 44.34 102 ASP A C 1
ATOM 800 O O . ASP A 1 102 ? -14.486 -10.366 -4.135 1.00 44.34 102 ASP A O 1
ATOM 804 N N . TRP A 1 103 ? -12.842 -11.899 -3.905 1.00 44.41 103 TRP A N 1
ATOM 805 C CA . TRP A 1 103 ? -12.083 -11.587 -5.112 1.00 44.41 103 TRP A CA 1
ATOM 806 C C . TRP A 1 103 ? -12.932 -11.594 -6.390 1.00 44.41 103 TRP A C 1
ATOM 808 O O . TRP A 1 103 ? -12.542 -10.964 -7.371 1.00 44.41 103 TRP A O 1
ATOM 818 N N . SER A 1 104 ? -14.084 -12.276 -6.382 1.00 41.88 104 SER A N 1
ATOM 819 C CA . SER A 1 104 ? -15.001 -12.376 -7.519 1.00 41.88 104 SER A CA 1
ATOM 820 C C . SER A 1 104 ? -16.040 -11.250 -7.606 1.00 41.88 104 SER A C 1
ATOM 822 O O . SER A 1 104 ? -16.642 -11.077 -8.663 1.00 41.88 104 SER A O 1
ATOM 824 N N . GLN A 1 105 ? -16.251 -10.475 -6.533 1.00 39.25 105 GLN A N 1
ATOM 825 C CA . GLN A 1 105 ? -17.319 -9.461 -6.427 1.00 39.25 105 GLN A CA 1
ATOM 826 C C . GLN A 1 105 ? -16.803 -8.017 -6.421 1.00 39.25 105 GLN A C 1
ATOM 828 O O . GLN A 1 105 ? -17.587 -7.073 -6.292 1.00 39.25 105 GLN A O 1
ATOM 833 N N . LEU A 1 106 ? -15.489 -7.812 -6.550 1.00 40.44 106 LEU A N 1
ATOM 834 C CA . LEU A 1 106 ? -14.952 -6.469 -6.738 1.00 40.44 106 LEU A CA 1
ATOM 835 C C . LEU A 1 106 ? -15.439 -5.935 -8.099 1.00 40.44 106 LEU A C 1
ATOM 837 O O . LEU A 1 106 ? -15.303 -6.637 -9.102 1.00 40.44 106 LEU A O 1
ATOM 841 N N . PRO A 1 107 ? -15.983 -4.700 -8.167 1.00 37.22 107 PRO A N 1
ATOM 842 C CA . PRO A 1 107 ? -16.557 -4.128 -9.395 1.00 37.22 107 PRO A CA 1
ATOM 843 C C . PRO A 1 107 ? -15.543 -4.001 -10.543 1.00 37.22 107 PRO A C 1
ATOM 845 O O . PRO A 1 107 ? -15.922 -3.721 -11.678 1.00 37.22 107 PRO A O 1
ATOM 848 N N . PHE A 1 108 ? -14.265 -4.242 -10.249 1.00 38.44 108 PHE A N 1
ATOM 849 C CA . PHE A 1 108 ? -13.181 -4.386 -11.199 1.00 38.44 108 PHE A CA 1
ATOM 850 C C . PHE A 1 108 ? -12.390 -5.654 -10.835 1.00 38.44 108 PHE A C 1
ATOM 852 O O . PHE A 1 108 ? -11.937 -5.767 -9.690 1.00 38.44 108 PHE A O 1
ATOM 859 N N . PRO A 1 109 ? -12.190 -6.608 -11.764 1.00 32.75 109 PRO A N 1
ATOM 860 C CA . PRO A 1 109 ? -11.251 -7.698 -11.546 1.00 32.75 109 PRO A CA 1
ATOM 861 C C . PRO A 1 109 ? -9.854 -7.088 -11.360 1.00 32.75 109 PRO A C 1
ATOM 863 O O . PRO A 1 109 ? -9.280 -6.555 -12.305 1.00 32.75 109 PRO A O 1
ATOM 866 N N . GLY A 1 110 ? -9.323 -7.126 -10.136 1.00 42.28 110 GLY A N 1
ATOM 867 C CA . GLY A 1 110 ? -7.971 -6.652 -9.837 1.00 42.28 110 GLY A CA 1
ATOM 868 C C . GLY A 1 110 ? -7.845 -5.157 -9.535 1.00 42.28 110 GLY A C 1
ATOM 869 O O . GLY A 1 110 ? -7.109 -4.454 -10.221 1.00 42.28 110 GLY A O 1
ATOM 870 N N . ASN A 1 111 ? -8.447 -4.684 -8.437 1.00 45.91 111 ASN A N 1
ATOM 871 C CA . ASN A 1 111 ? -7.872 -3.544 -7.709 1.00 45.91 111 ASN A CA 1
ATOM 872 C C . ASN A 1 111 ? -6.489 -3.976 -7.198 1.00 45.91 111 ASN A C 1
ATOM 874 O O . ASN A 1 111 ? -6.369 -4.540 -6.119 1.00 45.91 111 ASN A O 1
ATOM 878 N N . GLY A 1 112 ? -5.485 -3.881 -8.058 1.00 59.12 112 GLY A N 1
ATOM 879 C CA . GLY A 1 112 ? -4.137 -4.352 -7.811 1.00 59.12 112 GLY A CA 1
ATOM 880 C C . GLY A 1 112 ? -3.300 -3.343 -7.040 1.00 59.12 112 GLY A C 1
ATOM 881 O O . GLY A 1 112 ? -3.731 -2.246 -6.683 1.00 59.12 112 GLY A O 1
ATOM 882 N N . GLY A 1 113 ? -2.089 -3.776 -6.743 1.00 73.31 113 GLY A N 1
ATOM 883 C CA . GLY A 1 113 ? -1.153 -3.133 -5.846 1.00 73.31 113 GLY A CA 1
ATOM 884 C C . GLY A 1 113 ? -0.407 -4.221 -5.101 1.00 73.31 113 GLY A C 1
ATOM 885 O O . GLY A 1 113 ? -0.110 -5.264 -5.678 1.00 73.31 113 GLY A O 1
ATOM 886 N N . HIS A 1 114 ? -0.162 -3.996 -3.814 1.00 81.75 114 HIS A N 1
ATOM 887 C CA . HIS A 1 114 ? 0.525 -4.952 -2.945 1.00 81.75 114 HIS A CA 1
ATOM 888 C C . HIS A 1 114 ? -0.108 -6.361 -2.963 1.00 81.75 114 HIS A C 1
ATOM 890 O O . HIS A 1 114 ? 0.572 -7.364 -3.133 1.00 81.75 114 HIS A O 1
ATOM 896 N N . PHE A 1 115 ? -1.437 -6.419 -2.909 1.00 76.94 115 PHE A N 1
ATOM 897 C CA . PHE A 1 115 ? -2.240 -7.606 -3.180 1.00 76.94 115 PHE A CA 1
ATOM 898 C C . PHE A 1 115 ? -3.485 -7.161 -3.946 1.00 76.94 115 PHE A C 1
ATOM 900 O O . PHE A 1 115 ? -3.811 -5.966 -3.949 1.00 76.94 115 PHE A O 1
ATOM 907 N N . PRO A 1 116 ? -4.216 -8.088 -4.583 1.00 76.06 116 PRO A N 1
ATOM 908 C CA . PRO A 1 116 ? -5.550 -7.780 -5.059 1.00 76.06 116 PRO A CA 1
ATOM 909 C C . PRO A 1 116 ? -6.387 -7.141 -3.935 1.00 76.06 116 PRO A C 1
ATOM 911 O O . PRO A 1 116 ? -6.187 -7.415 -2.755 1.00 76.06 116 PRO A O 1
ATOM 914 N N . GLY A 1 117 ? -7.308 -6.254 -4.310 1.00 72.56 117 GLY A N 1
ATOM 915 C CA . GLY A 1 117 ? -8.197 -5.455 -3.462 1.00 72.56 117 GLY A CA 1
ATOM 916 C C . GLY A 1 117 ? -7.523 -4.391 -2.577 1.00 72.56 117 GLY A C 1
ATOM 917 O O . GLY A 1 117 ? -8.236 -3.694 -1.854 1.00 72.56 117 GLY A O 1
ATOM 918 N N . SER A 1 118 ? -6.189 -4.292 -2.568 1.00 79.69 118 SER A N 1
ATOM 919 C CA . SER A 1 118 ? -5.502 -3.281 -1.771 1.00 79.69 118 SER A CA 1
ATOM 920 C C . SER A 1 118 ? -6.032 -1.879 -2.078 1.00 79.69 118 SER A C 1
ATOM 922 O O . SER A 1 118 ? -6.438 -1.565 -3.197 1.00 79.69 118 SER A O 1
ATOM 924 N N . SER A 1 119 ? -6.037 -1.024 -1.063 1.00 79.94 119 SER A N 1
ATOM 925 C CA . SER A 1 119 ? -6.684 0.278 -1.106 1.00 79.94 119 SER A CA 1
ATOM 926 C C . SER A 1 119 ? -5.901 1.344 -0.344 1.00 79.94 119 SER A C 1
ATOM 928 O O . SER A 1 119 ? -5.061 1.067 0.517 1.00 79.94 119 SER A O 1
ATOM 930 N N . VAL A 1 120 ? -6.210 2.592 -0.681 1.00 85.19 120 VAL A N 1
ATOM 931 C CA . VAL A 1 120 ? -5.790 3.801 0.029 1.00 85.19 120 VAL A CA 1
ATOM 932 C C . VAL A 1 120 ? -7.041 4.575 0.436 1.00 85.19 120 VAL A C 1
ATOM 934 O O . VAL A 1 120 ? -8.073 4.479 -0.231 1.00 85.19 120 VAL A O 1
ATOM 937 N N . LEU A 1 121 ? -6.963 5.359 1.513 1.00 84.75 121 LEU A N 1
ATOM 938 C CA . LEU A 1 121 ? -8.075 6.211 1.942 1.00 84.75 121 LEU A CA 1
ATOM 939 C C . LEU A 1 121 ? -7.734 7.680 1.720 1.00 84.75 121 LEU A C 1
ATOM 941 O O . LEU A 1 121 ? -6.783 8.193 2.305 1.00 84.75 121 LEU A O 1
ATOM 945 N N . TRP A 1 122 ? -8.557 8.378 0.942 1.00 89.50 122 TRP A N 1
ATOM 946 C CA . TRP A 1 122 ? -8.451 9.825 0.786 1.0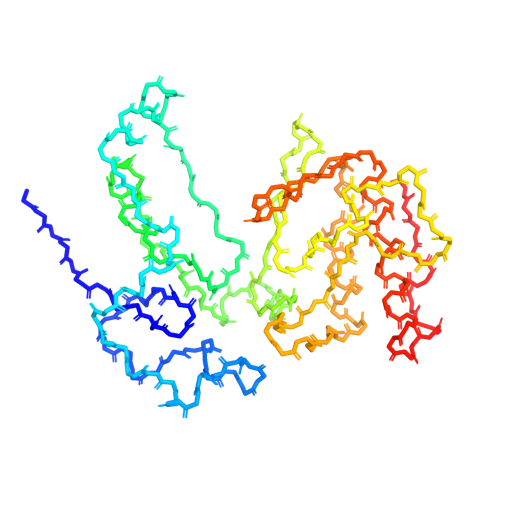0 89.50 122 TRP A CA 1
ATOM 947 C C . TRP A 1 122 ? -9.415 10.555 1.717 1.00 89.50 122 TRP A C 1
ATOM 949 O O . TRP A 1 122 ? -10.637 10.523 1.555 1.00 89.50 122 TRP A O 1
ATOM 959 N N . TRP A 1 123 ? -8.854 11.274 2.684 1.00 87.56 123 TRP A N 1
ATOM 960 C CA . TRP A 1 123 ? -9.589 12.184 3.545 1.00 87.56 123 TRP A CA 1
ATOM 961 C C . TRP A 1 123 ? -9.626 13.578 2.914 1.00 87.56 123 TRP A C 1
ATOM 963 O O . TRP A 1 123 ? -8.860 14.475 3.275 1.00 87.56 123 TRP A O 1
ATOM 973 N N . LYS A 1 124 ? -10.574 13.776 1.991 1.00 88.00 124 LYS A N 1
ATOM 974 C CA . LYS A 1 124 ? -10.711 15.001 1.181 1.00 88.00 124 LYS A CA 1
ATOM 975 C C . LYS A 1 124 ? -10.663 16.301 1.987 1.00 88.00 124 LYS A C 1
ATOM 977 O O . LYS A 1 124 ? -9.943 17.218 1.623 1.00 88.00 124 LYS A O 1
ATOM 982 N N . ARG A 1 125 ? -11.390 16.381 3.110 1.00 88.88 125 ARG A N 1
ATOM 983 C CA . ARG A 1 125 ? -11.436 17.597 3.953 1.00 88.88 125 ARG A CA 1
ATOM 984 C C . ARG A 1 125 ? -10.061 18.009 4.503 1.00 88.88 125 ARG A C 1
ATOM 986 O O . ARG A 1 125 ? -9.874 19.179 4.806 1.00 88.88 125 ARG A O 1
ATOM 993 N N . LEU A 1 126 ? -9.139 17.062 4.667 1.00 89.62 126 LEU A N 1
ATOM 994 C CA . LEU A 1 126 ? -7.814 17.302 5.237 1.00 89.62 126 LEU A CA 1
ATOM 995 C C . LEU A 1 126 ? -6.707 17.331 4.175 1.00 89.62 126 LEU A C 1
ATOM 997 O O . LEU A 1 126 ? -5.549 17.495 4.542 1.00 89.62 126 LEU A O 1
ATOM 1001 N N . GLY A 1 127 ? -7.030 17.117 2.892 1.00 91.44 127 GLY A N 1
ATOM 1002 C CA . GLY A 1 127 ? -6.014 16.945 1.848 1.00 91.44 127 GLY A CA 1
ATOM 1003 C C . GLY A 1 127 ? -5.035 15.809 2.173 1.00 91.44 127 GLY A C 1
ATOM 1004 O O . GLY A 1 127 ? -3.836 15.929 1.916 1.00 91.44 127 GLY A O 1
ATOM 1005 N N . LEU A 1 128 ? -5.534 14.740 2.807 1.00 92.50 128 LEU A N 1
ATOM 1006 C CA . LEU A 1 128 ? -4.724 13.672 3.386 1.00 92.50 128 LEU A CA 1
ATOM 1007 C C . LEU A 1 128 ? -4.994 12.333 2.702 1.00 92.50 128 LEU A C 1
ATOM 1009 O O . LEU A 1 128 ? -6.148 11.923 2.580 1.00 92.50 128 LEU A O 1
ATOM 1013 N N . LEU A 1 129 ? -3.930 11.621 2.341 1.00 92.31 129 LEU A N 1
ATOM 1014 C CA . LEU A 1 129 ? -3.995 10.248 1.856 1.00 92.31 129 LEU A CA 1
ATOM 1015 C C . LEU A 1 129 ? -3.392 9.293 2.899 1.00 92.31 129 LEU A C 1
ATOM 1017 O O . LEU A 1 129 ? -2.239 9.442 3.311 1.00 92.31 129 LEU A O 1
ATOM 1021 N N . LEU A 1 130 ? -4.178 8.318 3.350 1.00 88.31 130 LEU A N 1
ATOM 1022 C CA . LEU A 1 130 ? -3.694 7.222 4.183 1.00 88.31 130 LEU A CA 1
ATOM 1023 C C . LEU A 1 130 ? -3.231 6.094 3.272 1.00 88.31 130 LEU A C 1
ATOM 1025 O O . LEU A 1 130 ? -4.009 5.586 2.458 1.00 88.31 130 LEU A O 1
ATOM 1029 N N . VAL A 1 131 ? -1.970 5.713 3.424 1.00 90.31 131 VAL A N 1
ATOM 1030 C CA . VAL A 1 131 ? -1.329 4.689 2.603 1.00 90.31 131 VAL A CA 1
ATOM 1031 C C . VAL A 1 131 ? -0.733 3.599 3.477 1.00 90.31 131 VAL A C 1
ATOM 1033 O O . VAL A 1 131 ? -0.449 3.796 4.655 1.00 90.31 131 VAL A O 1
ATOM 1036 N N . ALA A 1 132 ? -0.523 2.441 2.877 1.00 88.38 132 ALA A N 1
ATOM 1037 C CA . ALA A 1 132 ? 0.256 1.353 3.443 1.00 88.38 132 ALA A CA 1
ATOM 1038 C C . ALA A 1 132 ? 1.046 0.726 2.289 1.00 88.38 132 ALA A C 1
ATOM 1040 O O . ALA A 1 132 ? 1.528 1.448 1.421 1.00 88.38 132 ALA A O 1
ATOM 1041 N N . ASP A 1 133 ? 1.120 -0.592 2.220 1.00 87.81 133 ASP A N 1
ATOM 1042 C CA . ASP A 1 133 ? 2.033 -1.303 1.332 1.00 87.81 133 ASP A CA 1
ATOM 1043 C C . ASP A 1 133 ? 1.834 -1.015 -0.175 1.00 87.81 133 ASP A C 1
ATOM 1045 O O . ASP A 1 133 ? 2.775 -1.109 -0.955 1.00 87.81 133 ASP A O 1
ATOM 1049 N N . SER A 1 134 ? 0.647 -0.587 -0.621 1.00 88.19 134 SER A N 1
ATOM 1050 C CA . SER A 1 134 ? 0.455 -0.221 -2.043 1.00 88.19 134 SER A CA 1
ATOM 1051 C C . SER A 1 134 ? 1.162 1.075 -2.452 1.00 88.19 134 SER A C 1
ATOM 1053 O O . SER A 1 134 ? 1.482 1.252 -3.623 1.00 88.19 134 SER A O 1
ATOM 1055 N N . ILE A 1 135 ? 1.409 1.977 -1.498 1.00 93.81 135 ILE A N 1
ATOM 1056 C CA . ILE A 1 135 ? 2.247 3.170 -1.662 1.00 93.81 135 ILE A CA 1
ATOM 1057 C C . ILE A 1 135 ? 3.109 3.262 -0.400 1.00 93.81 135 ILE A C 1
ATOM 1059 O O . ILE A 1 135 ? 2.808 4.015 0.529 1.00 93.81 135 ILE A O 1
ATOM 1063 N N . GLY A 1 136 ? 4.160 2.448 -0.327 1.00 94.19 136 GLY A N 1
ATOM 1064 C CA . GLY A 1 136 ? 4.991 2.397 0.871 1.00 94.19 136 GLY A CA 1
ATOM 1065 C C . GLY A 1 136 ? 5.892 3.615 0.979 1.00 94.19 136 GLY A C 1
ATOM 1066 O O . GLY A 1 136 ? 6.582 3.988 0.032 1.00 94.19 136 GLY A O 1
ATOM 1067 N N . VAL A 1 137 ? 5.916 4.227 2.156 1.00 95.06 137 VAL A N 1
ATOM 1068 C CA . VAL A 1 137 ? 6.816 5.340 2.465 1.00 95.06 137 VAL A CA 1
ATOM 1069 C C . VAL A 1 137 ? 8.218 4.795 2.714 1.00 95.06 137 VAL A C 1
ATOM 1071 O O . VAL A 1 137 ? 8.407 3.938 3.575 1.00 95.06 137 VAL A O 1
ATOM 1074 N N . VAL A 1 138 ? 9.212 5.314 1.993 1.00 93.31 138 VAL A N 1
ATOM 1075 C CA . VAL A 1 138 ? 10.627 4.993 2.242 1.00 93.31 138 VAL A CA 1
ATOM 1076 C C . VAL A 1 138 ? 11.292 6.077 3.100 1.00 93.31 138 VAL A C 1
ATOM 1078 O O . VAL A 1 138 ? 10.791 7.204 3.147 1.00 93.31 138 VAL A O 1
ATOM 1081 N N . PRO A 1 139 ? 12.434 5.803 3.763 1.00 92.00 139 PRO A N 1
ATOM 1082 C CA . PRO A 1 139 ? 13.087 6.776 4.648 1.00 92.00 139 PRO A CA 1
ATOM 1083 C C . PRO A 1 139 ? 13.389 8.139 4.003 1.00 92.00 139 PRO A C 1
ATOM 1085 O O . PRO A 1 139 ? 13.209 9.182 4.632 1.00 92.00 139 PRO A O 1
ATOM 1088 N N . SER A 1 140 ? 13.776 8.161 2.727 1.00 91.94 140 SER A N 1
ATOM 1089 C CA . SER A 1 140 ? 13.987 9.392 1.947 1.00 91.94 140 SER A CA 1
ATOM 1090 C C . SER A 1 140 ? 12.706 10.203 1.721 1.00 91.94 140 SER A C 1
ATOM 1092 O O . SER A 1 140 ? 12.767 11.413 1.513 1.00 91.94 140 SER A O 1
ATOM 1094 N N . GLY A 1 141 ? 11.535 9.568 1.814 1.00 90.88 141 GLY A N 1
ATOM 1095 C CA . GLY A 1 141 ? 10.240 10.236 1.806 1.00 90.88 141 GLY A CA 1
ATOM 1096 C C . GLY A 1 141 ? 9.963 11.033 3.086 1.00 90.88 141 GLY A C 1
ATOM 1097 O O . GLY A 1 141 ? 9.264 12.044 3.052 1.00 90.88 141 GLY A O 1
ATOM 1098 N N . ILE A 1 142 ? 10.542 10.637 4.215 1.00 90.88 142 ILE A N 1
ATOM 1099 C CA . ILE A 1 142 ? 10.357 11.338 5.492 1.00 90.88 142 ILE A CA 1
ATOM 1100 C C . ILE A 1 142 ? 11.246 12.594 5.527 1.00 90.88 142 ILE A C 1
ATOM 1102 O O . ILE A 1 142 ? 10.794 13.680 5.892 1.00 90.88 142 ILE A O 1
ATOM 1106 N N . TYR A 1 143 ? 12.496 12.471 5.070 1.00 77.38 143 TYR A N 1
ATOM 1107 C CA . TYR A 1 143 ? 13.509 13.530 5.129 1.00 77.38 143 TYR A CA 1
ATOM 1108 C C . TYR A 1 143 ? 13.830 14.088 3.732 1.00 77.38 143 TYR A C 1
ATOM 1110 O O . TYR A 1 143 ? 14.808 13.707 3.094 1.00 77.38 143 TYR A O 1
ATOM 1118 N N . HIS A 1 144 ? 13.014 15.026 3.242 1.00 66.19 144 HIS A N 1
ATOM 1119 C CA . HIS A 1 144 ? 13.121 15.521 1.860 1.00 66.19 144 HIS A CA 1
ATOM 1120 C C . HIS A 1 144 ? 14.169 16.634 1.644 1.00 66.19 144 HIS A C 1
ATOM 1122 O O . HIS A 1 144 ? 14.500 16.942 0.503 1.00 66.19 144 HIS A O 1
ATOM 1128 N N . ILE A 1 145 ? 14.730 17.223 2.707 1.00 62.69 145 ILE A N 1
ATOM 1129 C CA . ILE A 1 145 ? 15.522 18.470 2.630 1.00 62.69 145 ILE A CA 1
ATOM 1130 C C . ILE A 1 145 ? 16.855 18.309 1.852 1.00 62.69 145 ILE A C 1
ATOM 1132 O O . ILE A 1 145 ? 17.458 19.309 1.474 1.00 62.69 145 ILE A O 1
ATOM 1136 N N . LYS A 1 146 ? 17.335 17.082 1.573 1.00 65.12 146 LYS A N 1
ATOM 1137 C CA . LYS A 1 146 ? 18.637 16.838 0.902 1.00 65.12 146 LYS A CA 1
ATOM 1138 C C . LYS A 1 146 ? 18.686 15.584 0.012 1.00 65.12 146 LYS A C 1
ATOM 1140 O O . LYS A 1 146 ? 19.693 14.878 0.001 1.00 65.12 146 LYS A O 1
ATOM 1145 N N . SER A 1 147 ? 17.615 15.266 -0.709 1.00 76.56 147 SER A N 1
ATOM 1146 C CA . SER A 1 147 ? 17.630 14.102 -1.610 1.00 76.56 147 SER A CA 1
ATOM 1147 C C . SER A 1 147 ? 18.292 14.424 -2.954 1.00 76.56 147 SER A C 1
ATOM 1149 O O . SER A 1 147 ? 18.020 15.465 -3.549 1.00 76.56 147 SER A O 1
ATOM 1151 N N . LEU A 1 148 ? 19.151 13.524 -3.444 1.00 84.38 148 LEU A N 1
ATOM 1152 C CA . LEU A 1 148 ? 19.690 13.597 -4.806 1.00 84.38 148 LEU 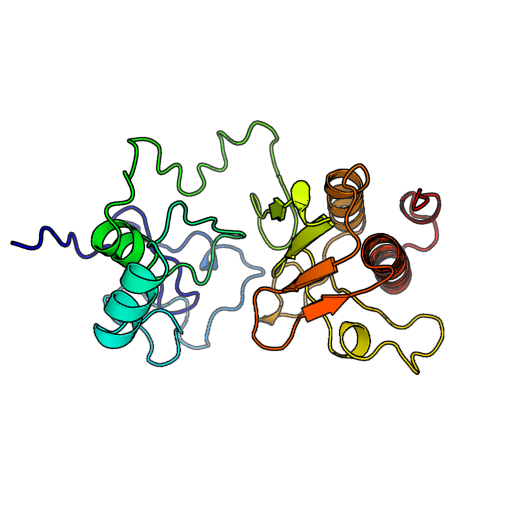A CA 1
ATOM 1153 C C . LEU A 1 148 ? 18.567 13.433 -5.853 1.00 84.38 148 LEU A C 1
ATOM 1155 O O . LEU A 1 148 ? 17.559 12.774 -5.572 1.00 84.38 148 LEU A O 1
ATOM 1159 N N . PRO A 1 149 ? 18.725 13.985 -7.071 1.00 84.62 149 PRO A N 1
ATOM 1160 C CA . PRO A 1 149 ? 17.823 13.690 -8.180 1.00 84.62 149 PRO A CA 1
ATOM 1161 C C . PRO A 1 149 ? 17.718 12.179 -8.427 1.00 84.62 149 PRO A C 1
ATOM 1163 O O . PRO A 1 149 ? 18.730 11.482 -8.447 1.00 84.62 149 PRO A O 1
ATOM 1166 N N . GLY A 1 150 ? 16.497 11.676 -8.625 1.00 86.31 150 GLY A N 1
ATOM 1167 C CA . GLY A 1 150 ? 16.240 10.242 -8.809 1.00 86.31 150 GLY A CA 1
ATOM 1168 C C . GLY A 1 150 ? 16.034 9.446 -7.514 1.00 86.31 150 GLY A C 1
ATOM 1169 O O . GLY A 1 150 ? 15.870 8.232 -7.578 1.00 86.31 150 GLY A O 1
ATOM 1170 N N . THR A 1 151 ? 15.998 10.094 -6.347 1.00 91.50 151 THR A N 1
ATOM 1171 C CA . THR A 1 151 ? 15.678 9.428 -5.076 1.00 91.50 151 THR A CA 1
ATOM 1172 C C . THR A 1 151 ? 14.167 9.273 -4.882 1.00 91.50 151 THR A C 1
ATOM 1174 O O . THR A 1 151 ? 13.410 10.242 -4.950 1.00 91.50 151 THR A O 1
ATOM 1177 N N . LEU A 1 152 ? 13.729 8.050 -4.576 1.00 93.31 152 LEU A N 1
ATOM 1178 C CA . LEU A 1 152 ? 12.330 7.718 -4.294 1.00 93.31 152 LEU A CA 1
ATOM 1179 C C . LEU A 1 152 ? 11.840 8.363 -2.987 1.00 93.31 152 LEU A C 1
ATOM 1181 O O . LEU A 1 152 ? 12.566 8.402 -1.998 1.00 93.31 152 LEU A O 1
ATOM 1185 N N . SER A 1 153 ? 10.586 8.812 -2.948 1.00 94.94 153 SER A N 1
ATOM 1186 C CA . SER A 1 153 ? 9.860 9.098 -1.694 1.00 94.94 153 SER A CA 1
ATOM 1187 C C . SER A 1 153 ? 8.903 7.969 -1.313 1.00 94.94 153 SER A C 1
ATOM 1189 O O . SER A 1 153 ? 8.631 7.765 -0.129 1.00 94.94 153 SER A O 1
ATOM 1191 N N . PHE A 1 154 ? 8.429 7.227 -2.314 1.00 96.19 154 PHE A N 1
ATOM 1192 C CA . PHE A 1 154 ? 7.512 6.106 -2.164 1.00 96.19 154 PHE A CA 1
ATOM 1193 C C . PHE A 1 154 ? 7.990 4.906 -2.983 1.00 96.19 154 PHE A C 1
ATOM 1195 O O . PHE A 1 154 ? 8.750 5.055 -3.939 1.00 96.19 154 PHE A O 1
ATOM 1202 N N . THR A 1 155 ? 7.559 3.712 -2.601 1.00 95.38 155 THR A N 1
ATOM 1203 C CA . THR A 1 155 ? 7.915 2.451 -3.252 1.00 95.38 155 THR A CA 1
ATOM 1204 C C . THR A 1 155 ? 6.676 1.588 -3.474 1.00 95.38 155 THR A C 1
ATOM 1206 O O . THR A 1 155 ? 5.663 1.767 -2.796 1.00 95.38 155 THR A O 1
ATOM 1209 N N . PHE A 1 156 ? 6.764 0.668 -4.433 1.00 95.06 156 PHE A N 1
ATOM 1210 C CA . PHE A 1 156 ? 5.637 -0.089 -4.969 1.00 95.06 156 PHE A CA 1
ATOM 1211 C C . PHE A 1 156 ? 6.032 -1.565 -5.093 1.00 95.06 156 PHE A C 1
ATOM 1213 O O . PHE A 1 156 ? 6.700 -1.960 -6.051 1.00 95.06 156 PHE A O 1
ATOM 1220 N N . MET A 1 157 ? 5.648 -2.379 -4.109 1.00 91.94 157 MET A N 1
ATOM 1221 C CA . MET A 1 157 ? 6.061 -3.785 -4.008 1.00 91.94 157 MET A CA 1
ATOM 1222 C C . MET A 1 157 ? 4.857 -4.727 -4.003 1.00 91.94 157 MET A C 1
ATOM 1224 O O . MET A 1 157 ? 3.815 -4.373 -3.455 1.00 91.94 157 MET A O 1
ATOM 1228 N N . TRP A 1 158 ? 5.024 -5.932 -4.562 1.00 86.25 158 TRP A N 1
ATOM 1229 C CA . TRP A 1 158 ? 4.068 -7.032 -4.413 1.00 86.25 158 TRP A CA 1
ATOM 1230 C C . TRP A 1 158 ? 4.124 -7.582 -2.987 1.00 86.25 158 TRP A C 1
ATOM 1232 O O . TRP A 1 158 ? 3.265 -7.181 -2.230 1.00 86.25 158 TRP A O 1
ATOM 1242 N N . PRO A 1 159 ? 5.153 -8.308 -2.499 1.00 84.50 159 PRO A N 1
ATOM 1243 C CA . PRO A 1 159 ? 5.382 -8.376 -1.062 1.00 84.50 159 PRO A CA 1
ATOM 1244 C C . PRO A 1 159 ? 6.727 -7.754 -0.678 1.00 84.50 159 PRO A C 1
ATOM 1246 O O . PRO A 1 159 ? 7.786 -8.135 -1.183 1.00 84.50 159 PRO A O 1
ATOM 1249 N N . TYR A 1 160 ? 6.696 -6.831 0.286 1.00 86.75 160 TYR A N 1
ATOM 1250 C CA . TYR A 1 160 ? 7.904 -6.266 0.896 1.00 86.75 160 TYR A CA 1
ATOM 1251 C C . TYR A 1 160 ? 8.864 -7.319 1.464 1.00 86.75 160 TYR A C 1
ATOM 1253 O O . TYR A 1 160 ? 10.061 -7.168 1.234 1.00 86.75 160 TYR A O 1
ATOM 1261 N N . PRO A 1 161 ? 8.405 -8.398 2.135 1.00 84.06 161 PRO A N 1
ATOM 1262 C CA . PRO A 1 161 ? 9.308 -9.430 2.651 1.00 84.06 161 PRO A CA 1
ATOM 1263 C C . PRO A 1 161 ? 10.251 -10.038 1.605 1.00 84.06 161 PRO A C 1
ATOM 1265 O O . PRO A 1 161 ? 11.403 -10.321 1.919 1.00 84.06 161 PRO A O 1
ATOM 1268 N N . ASN A 1 162 ? 9.789 -10.180 0.358 1.00 85.81 162 ASN A N 1
ATOM 1269 C CA . ASN A 1 162 ? 10.590 -10.721 -0.744 1.00 85.81 162 ASN A CA 1
ATOM 1270 C C . ASN A 1 162 ? 11.127 -9.632 -1.687 1.00 85.81 162 ASN A C 1
ATOM 1272 O O . ASN A 1 162 ? 11.781 -9.956 -2.675 1.00 85.81 162 ASN A O 1
ATOM 1276 N N . MET A 1 163 ? 10.850 -8.352 -1.406 1.00 90.38 163 MET A N 1
ATOM 1277 C CA . MET A 1 163 ? 11.267 -7.201 -2.216 1.00 90.38 163 MET A CA 1
ATOM 1278 C C . MET A 1 163 ? 10.908 -7.338 -3.706 1.00 90.38 163 MET A C 1
ATOM 1280 O O . MET A 1 163 ? 11.663 -6.903 -4.576 1.00 90.38 163 MET A O 1
ATOM 1284 N N . ILE A 1 164 ? 9.763 -7.957 -4.014 1.00 90.31 164 ILE A N 1
ATOM 1285 C CA . ILE A 1 164 ? 9.329 -8.144 -5.403 1.00 90.31 164 ILE A CA 1
ATOM 1286 C C . ILE A 1 164 ? 8.667 -6.842 -5.865 1.00 90.31 164 ILE A C 1
ATOM 1288 O O . ILE A 1 164 ? 7.644 -6.462 -5.291 1.00 90.31 164 ILE A O 1
ATOM 1292 N N . PRO A 1 165 ? 9.200 -6.153 -6.885 1.00 91.88 165 PRO A N 1
ATOM 1293 C CA . PRO A 1 165 ? 8.593 -4.933 -7.400 1.00 91.88 165 PRO A CA 1
ATOM 1294 C C . PRO A 1 165 ? 7.233 -5.209 -8.047 1.00 91.88 165 PRO A C 1
ATOM 1296 O O . PRO A 1 165 ? 7.015 -6.273 -8.631 1.00 91.88 165 PRO A O 1
ATOM 1299 N N . LEU A 1 166 ? 6.324 -4.231 -7.996 1.00 92.06 166 LEU A N 1
ATOM 1300 C CA . LEU A 1 166 ? 5.115 -4.298 -8.817 1.00 92.06 166 LEU A CA 1
ATOM 1301 C C . LEU A 1 166 ? 5.458 -4.216 -10.316 1.00 92.06 166 LEU A C 1
ATOM 1303 O O . LEU A 1 166 ? 6.442 -3.580 -10.694 1.00 92.06 166 LEU A O 1
ATOM 1307 N N . PRO A 1 167 ? 4.644 -4.814 -11.202 1.00 92.19 167 PRO A N 1
ATOM 1308 C CA . PRO A 1 167 ? 4.742 -4.555 -12.634 1.00 92.19 167 PRO A CA 1
ATOM 1309 C C . PRO A 1 167 ? 4.460 -3.074 -12.960 1.00 92.19 167 PRO A C 1
ATOM 1311 O O . PRO A 1 167 ? 3.627 -2.456 -12.289 1.00 92.19 167 PRO A O 1
ATOM 1314 N N . PRO A 1 168 ? 5.074 -2.499 -14.013 1.00 95.00 168 PRO A N 1
ATOM 1315 C CA . PRO A 1 168 ? 4.834 -1.110 -14.424 1.00 95.00 168 PRO A CA 1
ATOM 1316 C C . PRO A 1 168 ? 3.360 -0.736 -14.620 1.00 95.00 168 PRO A C 1
ATOM 1318 O O . PRO A 1 168 ? 2.933 0.338 -14.196 1.00 95.00 168 PRO A O 1
ATOM 1321 N N . GLU A 1 169 ? 2.573 -1.646 -15.194 1.00 93.25 169 GLU A N 1
ATOM 1322 C CA . GLU A 1 169 ? 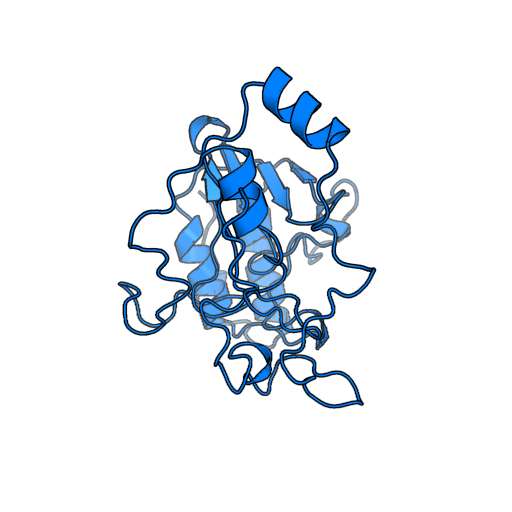1.135 -1.452 -15.408 1.00 93.25 169 GLU A CA 1
ATOM 1323 C C . GLU A 1 169 ? 0.368 -1.295 -14.089 1.00 93.25 169 GLU A C 1
ATOM 1325 O O . GLU A 1 169 ? -0.525 -0.456 -13.984 1.00 93.25 169 GLU A O 1
ATOM 1330 N N . GLU A 1 170 ? 0.745 -2.041 -13.047 1.00 91.06 170 GLU A N 1
ATOM 1331 C CA . GLU A 1 170 ? 0.121 -1.925 -11.724 1.00 91.06 170 GLU A CA 1
ATOM 1332 C C . GLU A 1 170 ? 0.492 -0.605 -11.042 1.00 91.06 170 GLU A C 1
ATOM 1334 O O . GLU A 1 170 ? -0.374 0.071 -10.489 1.00 91.06 170 GLU A O 1
ATOM 1339 N N . MET A 1 171 ? 1.750 -0.164 -11.151 1.00 93.12 171 MET A N 1
ATOM 1340 C CA . MET A 1 171 ? 2.150 1.163 -10.661 1.00 93.12 171 MET A CA 1
ATOM 1341 C C . MET A 1 171 ? 1.387 2.288 -11.369 1.00 93.12 171 MET A C 1
ATOM 1343 O O . MET A 1 171 ? 0.955 3.252 -10.734 1.00 93.12 171 MET A O 1
ATOM 1347 N N . HIS A 1 172 ? 1.174 2.164 -12.682 1.00 95.06 172 HIS A N 1
ATOM 1348 C CA . HIS A 1 172 ? 0.407 3.148 -13.446 1.00 95.06 172 HIS A CA 1
ATOM 1349 C C . HIS A 1 172 ? -1.078 3.129 -13.079 1.00 95.06 172 HIS A C 1
ATOM 1351 O O . HIS A 1 172 ? -1.691 4.191 -12.983 1.00 95.06 172 HIS A O 1
ATOM 1357 N N . ARG A 1 173 ? -1.655 1.955 -12.802 1.00 92.06 173 ARG A N 1
ATOM 1358 C CA . ARG A 1 173 ? -3.019 1.834 -12.260 1.00 92.06 173 ARG A CA 1
ATOM 1359 C C . ARG A 1 173 ? -3.155 2.511 -10.901 1.00 92.06 173 ARG A C 1
ATOM 1361 O O . ARG A 1 173 ? -4.100 3.277 -10.723 1.00 92.06 173 ARG A O 1
ATOM 1368 N N . ILE A 1 174 ? -2.203 2.303 -9.986 1.00 92.12 174 ILE A N 1
ATOM 1369 C CA . ILE A 1 174 ? -2.178 2.993 -8.685 1.00 92.12 174 ILE A CA 1
ATOM 1370 C C . ILE A 1 174 ? -2.164 4.507 -8.891 1.00 92.12 174 ILE A C 1
ATOM 1372 O O . ILE A 1 174 ? -2.978 5.207 -8.292 1.00 92.12 174 ILE A O 1
ATOM 1376 N N . TRP A 1 175 ? -1.293 5.017 -9.771 1.00 95.31 175 TRP A N 1
ATOM 1377 C CA . TRP A 1 175 ? -1.273 6.443 -10.098 1.00 95.31 175 TRP A CA 1
ATOM 1378 C C . TRP A 1 175 ? -2.636 6.921 -10.609 1.00 95.31 175 TRP A C 1
ATOM 1380 O O . TRP A 1 175 ? -3.193 7.867 -10.058 1.00 95.31 175 TRP A O 1
ATOM 1390 N N . LYS A 1 176 ? -3.218 6.241 -11.604 1.00 93.25 176 LYS A N 1
ATOM 1391 C CA . LYS A 1 176 ? -4.529 6.600 -12.166 1.00 93.25 176 LYS A CA 1
ATOM 1392 C C . LYS A 1 176 ? -5.641 6.612 -11.118 1.00 93.25 176 LYS A C 1
ATOM 1394 O O . LYS A 1 176 ? -6.541 7.436 -11.226 1.00 93.25 176 LYS A O 1
ATOM 1399 N N . ALA A 1 177 ? -5.575 5.746 -10.108 1.00 89.38 177 ALA A N 1
ATOM 1400 C CA . ALA A 1 177 ? -6.553 5.713 -9.026 1.00 89.38 177 ALA A CA 1
ATOM 1401 C C . ALA A 1 177 ? -6.480 6.953 -8.120 1.00 89.38 177 ALA A C 1
ATOM 1403 O O . ALA A 1 177 ? -7.509 7.395 -7.618 1.00 89.38 177 ALA A O 1
ATOM 1404 N N . VAL A 1 178 ? -5.288 7.528 -7.920 1.00 91.69 178 VAL A N 1
ATOM 1405 C CA . VAL A 1 178 ? -5.078 8.677 -7.019 1.00 91.69 178 VAL A CA 1
ATOM 1406 C C . VAL A 1 178 ? -4.887 10.012 -7.744 1.00 91.69 178 VAL A C 1
ATOM 1408 O O . VAL A 1 178 ? -4.882 11.056 -7.095 1.00 91.69 178 VAL A O 1
ATOM 1411 N N . LYS A 1 179 ? -4.744 10.016 -9.075 1.00 94.12 179 LYS A N 1
ATOM 1412 C CA . LYS A 1 179 ? -4.370 11.208 -9.857 1.00 94.12 179 LYS A CA 1
ATOM 1413 C C . LYS A 1 179 ? -5.341 12.385 -9.693 1.00 94.12 179 LYS A C 1
ATOM 1415 O O . LYS A 1 179 ? -4.917 13.537 -9.708 1.00 94.12 179 LYS A O 1
ATOM 1420 N N . ASP A 1 180 ? -6.631 12.098 -9.519 1.00 91.50 180 ASP A N 1
ATOM 1421 C CA . ASP A 1 180 ? -7.695 13.107 -9.421 1.00 91.50 180 ASP A CA 1
ATOM 1422 C C . ASP A 1 180 ? -8.006 13.479 -7.959 1.00 91.50 180 ASP A C 1
ATOM 1424 O O . ASP A 1 180 ? -8.902 14.277 -7.677 1.00 91.50 180 ASP A O 1
ATOM 1428 N N . MET A 1 181 ? -7.262 12.907 -7.007 1.00 91.00 181 MET A N 1
ATOM 1429 C CA . MET A 1 181 ? -7.359 13.245 -5.594 1.00 91.00 181 MET A CA 1
ATOM 1430 C C . MET A 1 181 ? -6.489 14.467 -5.297 1.00 91.00 181 MET A C 1
ATOM 1432 O O . MET A 1 181 ? -5.330 14.550 -5.709 1.00 91.00 181 MET A O 1
ATOM 1436 N N . ASP A 1 182 ? -7.055 15.410 -4.553 1.00 92.81 182 ASP A N 1
ATOM 1437 C CA . ASP A 1 182 ? -6.353 16.598 -4.074 1.00 92.81 182 ASP A CA 1
ATOM 1438 C C . ASP A 1 182 ? -5.819 16.326 -2.663 1.00 92.81 182 ASP A C 1
ATOM 1440 O O . ASP A 1 182 ? -6.569 16.298 -1.677 1.00 92.81 182 ASP A O 1
ATOM 1444 N N . PHE A 1 183 ? -4.532 15.991 -2.580 1.00 94.25 183 PHE A N 1
ATOM 1445 C CA . PHE A 1 183 ? -3.842 15.707 -1.329 1.00 94.25 183 PHE A CA 1
ATOM 1446 C C . PHE A 1 183 ? -2.407 16.224 -1.368 1.00 94.25 183 PHE A C 1
ATOM 1448 O O . PHE A 1 183 ? -1.700 16.084 -2.364 1.00 94.25 183 PHE A O 1
ATOM 1455 N N . ASP A 1 184 ? -1.959 16.751 -0.233 1.00 95.44 184 ASP A N 1
ATOM 1456 C CA . ASP A 1 184 ? -0.586 17.230 -0.050 1.00 95.44 184 ASP A CA 1
ATOM 1457 C C . ASP A 1 184 ? 0.077 16.662 1.217 1.00 95.44 184 ASP A C 1
ATOM 1459 O O . ASP A 1 184 ? 1.218 16.968 1.565 1.00 95.44 184 ASP A O 1
ATOM 1463 N N . SER A 1 185 ? -0.633 15.778 1.919 1.00 95.75 185 SER A N 1
ATOM 1464 C CA . SER A 1 185 ? -0.127 15.053 3.080 1.00 95.75 185 SER A CA 1
ATOM 1465 C C . SER A 1 185 ? -0.384 13.559 2.943 1.00 95.75 185 SER A C 1
ATOM 1467 O O . SER A 1 185 ? -1.431 13.135 2.452 1.00 95.75 185 SER A O 1
ATOM 1469 N N . ILE A 1 186 ? 0.564 12.762 3.430 1.00 96.06 186 ILE A N 1
ATOM 1470 C CA . ILE A 1 186 ? 0.469 11.309 3.524 1.00 96.06 186 ILE A CA 1
ATOM 1471 C C . ILE A 1 186 ? 0.751 10.861 4.966 1.00 96.06 186 ILE A C 1
ATOM 1473 O O . ILE A 1 186 ? 1.640 11.375 5.657 1.00 96.06 186 ILE A O 1
ATOM 1477 N N . ARG A 1 187 ? -0.019 9.878 5.434 1.00 93.69 187 ARG A N 1
ATOM 1478 C CA . ARG A 1 187 ? 0.284 9.097 6.643 1.00 93.69 187 ARG A CA 1
ATOM 1479 C C . ARG A 1 187 ? 0.423 7.642 6.219 1.00 93.69 187 ARG A C 1
ATOM 1481 O O . ARG A 1 187 ? -0.518 7.090 5.648 1.00 93.69 187 ARG A O 1
ATOM 1488 N N . GLY A 1 188 ? 1.598 7.059 6.432 1.00 90.38 188 GLY A N 1
ATOM 1489 C CA . GLY A 1 188 ? 1.822 5.648 6.148 1.00 90.38 188 GLY A CA 1
ATOM 1490 C C . GLY A 1 188 ? 1.314 4.737 7.269 1.00 90.38 188 GLY A C 1
ATOM 1491 O O . GLY A 1 188 ? 1.026 5.182 8.381 1.00 90.38 188 GLY A O 1
ATOM 1492 N N . GLY A 1 189 ? 1.218 3.444 6.963 1.00 84.38 189 GLY A N 1
ATOM 1493 C CA . GLY A 1 189 ? 0.710 2.413 7.872 1.00 84.38 189 GLY A CA 1
ATOM 1494 C C . GLY A 1 189 ? 1.640 2.058 9.037 1.00 84.38 189 GLY A C 1
ATOM 1495 O O . GLY A 1 189 ? 1.246 1.286 9.904 1.00 84.38 189 GLY A O 1
ATOM 1496 N N . PHE A 1 190 ? 2.852 2.621 9.081 1.00 84.88 190 PHE A N 1
ATOM 1497 C CA . PHE A 1 190 ? 3.860 2.326 10.101 1.00 84.88 190 PHE A CA 1
ATOM 1498 C C . PHE A 1 190 ? 4.276 3.587 10.864 1.00 84.88 190 PHE A C 1
ATOM 1500 O O . PHE A 1 190 ? 4.316 4.693 10.319 1.00 84.88 190 PHE A O 1
ATOM 1507 N N . THR A 1 191 ? 4.633 3.436 12.138 1.00 85.94 191 THR A N 1
ATOM 1508 C CA . THR A 1 191 ? 5.083 4.554 12.977 1.00 85.94 191 THR A CA 1
ATOM 1509 C C . THR A 1 191 ? 6.228 5.327 12.318 1.00 85.94 191 THR A C 1
ATOM 1511 O O . THR A 1 191 ? 7.191 4.744 11.828 1.00 85.94 191 THR A O 1
ATOM 1514 N N . GLY A 1 192 ? 6.127 6.659 12.309 1.00 89.88 192 GLY A N 1
ATOM 1515 C CA . GLY A 1 192 ? 7.158 7.540 11.751 1.00 89.88 192 GLY A CA 1
ATOM 1516 C C . GLY A 1 192 ? 7.089 7.745 10.234 1.00 89.88 192 GLY A C 1
ATOM 1517 O O . GLY A 1 192 ? 7.860 8.536 9.706 1.00 89.88 192 GLY A O 1
ATOM 1518 N N . THR A 1 193 ? 6.141 7.127 9.527 1.00 93.12 193 THR A N 1
ATOM 1519 C CA . THR A 1 193 ? 6.011 7.241 8.059 1.00 93.12 193 THR A CA 1
ATOM 1520 C C . THR A 1 193 ? 5.109 8.395 7.603 1.00 93.12 193 THR A C 1
ATOM 1522 O O . THR A 1 193 ? 4.375 8.309 6.619 1.00 93.12 193 THR A O 1
ATOM 1525 N N . ASN A 1 194 ? 5.156 9.512 8.326 1.00 94.31 194 ASN A N 1
ATOM 1526 C CA . ASN A 1 194 ? 4.377 10.700 7.998 1.00 94.31 194 ASN A CA 1
ATOM 1527 C C . ASN A 1 194 ? 5.144 11.573 7.009 1.00 94.31 194 ASN A C 1
ATOM 1529 O O . ASN A 1 194 ? 6.279 11.967 7.269 1.00 94.31 194 ASN A O 1
ATOM 1533 N N . VAL A 1 195 ? 4.495 11.920 5.901 1.00 94.94 195 VAL A N 1
ATOM 1534 C CA . VAL A 1 195 ? 5.072 12.743 4.841 1.00 94.94 195 VAL A CA 1
ATOM 1535 C C . VAL A 1 195 ? 4.163 13.941 4.598 1.00 94.94 195 VAL A C 1
ATOM 1537 O O . VAL A 1 195 ? 2.942 13.809 4.562 1.00 94.94 195 VAL A O 1
ATOM 1540 N N . ASN A 1 196 ? 4.752 15.122 4.462 1.00 92.69 196 ASN A N 1
ATOM 1541 C CA . ASN A 1 196 ? 4.036 16.349 4.128 1.00 92.69 196 ASN A CA 1
ATOM 1542 C C . ASN A 1 196 ? 4.723 17.009 2.926 1.00 92.69 196 ASN A C 1
ATOM 1544 O O . ASN A 1 196 ? 5.915 16.762 2.706 1.00 92.69 196 ASN A O 1
ATOM 1548 N N . SER A 1 197 ? 3.976 17.862 2.227 1.00 90.19 197 SER A N 1
ATOM 1549 C CA . SER A 1 197 ? 4.425 18.706 1.117 1.00 90.19 197 SER A CA 1
ATOM 1550 C C . SER A 1 197 ? 4.804 17.952 -0.159 1.00 90.19 197 SER A C 1
ATOM 1552 O O . SER A 1 197 ? 5.560 16.971 -0.155 1.00 90.19 197 SER A O 1
ATOM 1554 N N . ASP A 1 198 ? 4.261 18.449 -1.267 1.00 92.25 198 ASP A N 1
ATOM 1555 C CA . ASP A 1 198 ? 4.372 17.926 -2.625 1.00 92.25 198 ASP A CA 1
ATOM 1556 C C . ASP A 1 198 ? 4.025 16.432 -2.730 1.00 92.25 198 ASP A C 1
ATOM 1558 O O . ASP A 1 198 ? 4.555 15.720 -3.586 1.00 92.25 198 ASP A O 1
ATOM 1562 N N . CYS A 1 199 ? 3.166 15.907 -1.846 1.00 94.81 199 CYS A N 1
ATOM 1563 C CA . CYS A 1 199 ? 2.985 14.458 -1.705 1.00 94.81 199 CYS A CA 1
ATOM 1564 C C . CYS A 1 199 ? 2.506 13.810 -3.008 1.00 94.81 199 CYS A C 1
ATOM 1566 O O . CYS A 1 199 ? 3.076 12.808 -3.438 1.00 94.81 199 CYS A O 1
ATOM 1568 N N . LYS A 1 200 ? 1.509 14.404 -3.670 1.00 96.19 200 LYS A N 1
ATOM 1569 C CA . LYS A 1 200 ? 0.962 13.899 -4.935 1.00 96.19 200 LYS A CA 1
ATOM 1570 C C . LYS A 1 200 ? 2.013 13.858 -6.045 1.00 96.19 200 LYS A C 1
ATOM 1572 O O . LYS A 1 200 ? 2.198 12.824 -6.687 1.00 96.19 200 LYS A O 1
ATOM 1577 N N . LYS A 1 201 ? 2.778 14.943 -6.197 1.00 95.50 201 LYS A N 1
ATOM 1578 C CA . LYS A 1 201 ? 3.898 15.019 -7.143 1.00 95.50 201 LYS A CA 1
ATOM 1579 C C . LYS A 1 201 ? 4.944 13.952 -6.836 1.00 95.50 201 LYS A C 1
ATOM 1581 O O . LYS A 1 201 ? 5.402 13.250 -7.729 1.00 95.50 201 LYS A O 1
ATOM 1586 N N . ARG A 1 202 ? 5.298 13.788 -5.565 1.00 95.00 202 ARG A N 1
ATOM 1587 C CA . ARG A 1 202 ? 6.305 12.821 -5.120 1.00 95.00 202 ARG A CA 1
ATOM 1588 C C . ARG A 1 202 ? 5.866 11.374 -5.317 1.00 95.00 202 ARG A C 1
ATOM 1590 O O . ARG A 1 202 ? 6.730 10.539 -5.577 1.00 95.00 202 ARG A O 1
ATOM 1597 N N . VAL A 1 203 ? 4.568 11.069 -5.231 1.00 96.81 203 VAL A N 1
ATOM 1598 C CA . VAL A 1 203 ? 4.018 9.754 -5.609 1.00 96.81 203 VAL A CA 1
ATOM 1599 C C . VAL A 1 203 ? 4.256 9.493 -7.095 1.00 96.81 203 VAL A C 1
ATOM 1601 O O . VAL A 1 203 ? 4.849 8.467 -7.4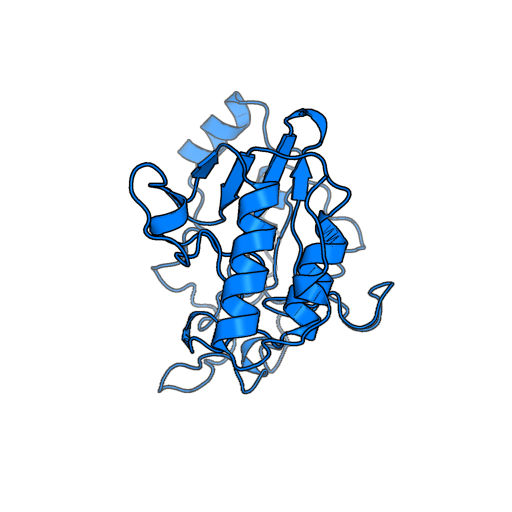25 1.00 96.81 203 VAL A O 1
ATOM 1604 N N . LEU A 1 204 ? 3.878 10.428 -7.975 1.00 97.69 204 LEU A N 1
ATOM 1605 C CA . LEU A 1 204 ? 4.091 10.283 -9.419 1.00 97.69 204 LEU A CA 1
ATOM 1606 C C . LEU A 1 204 ? 5.575 10.137 -9.770 1.00 97.69 204 LEU A C 1
ATOM 1608 O O . LEU A 1 204 ? 5.954 9.203 -10.470 1.00 97.69 204 LEU A O 1
ATOM 1612 N N . GLU A 1 205 ? 6.422 11.030 -9.258 1.00 96.56 205 GLU A N 1
ATOM 1613 C CA . GLU A 1 205 ? 7.862 10.996 -9.530 1.00 96.56 205 GLU A CA 1
ATOM 1614 C C . GLU A 1 205 ? 8.493 9.697 -9.028 1.00 96.56 205 GLU A C 1
ATOM 1616 O O . GLU A 1 205 ? 9.303 9.092 -9.727 1.00 96.56 205 GLU A O 1
ATOM 1621 N N . SER A 1 206 ? 8.073 9.210 -7.855 1.00 97.19 206 SER A N 1
ATOM 1622 C CA . SER A 1 206 ? 8.538 7.918 -7.354 1.00 97.19 206 SER A CA 1
ATOM 1623 C C . SER A 1 206 ? 8.108 6.777 -8.273 1.00 97.19 206 SER A C 1
ATOM 1625 O O . SER A 1 206 ? 8.932 5.927 -8.591 1.00 97.19 206 SER A O 1
ATOM 1627 N N . ALA A 1 207 ? 6.861 6.772 -8.755 1.00 97.44 207 ALA A N 1
ATOM 1628 C CA . ALA A 1 207 ? 6.381 5.750 -9.683 1.00 97.44 207 ALA A CA 1
ATOM 1629 C C . ALA A 1 207 ? 7.167 5.773 -11.004 1.00 97.44 207 ALA A C 1
ATOM 1631 O O . ALA A 1 207 ? 7.607 4.725 -11.471 1.00 97.44 207 ALA A O 1
ATOM 1632 N N . LYS A 1 208 ? 7.440 6.957 -11.565 1.00 97.88 208 LYS A N 1
ATOM 1633 C CA . LYS A 1 208 ? 8.283 7.113 -12.762 1.00 97.88 208 LYS A CA 1
ATOM 1634 C C . LYS A 1 208 ? 9.700 6.588 -12.531 1.00 97.88 208 LYS A C 1
ATOM 1636 O O . LYS A 1 208 ? 10.186 5.763 -13.302 1.00 97.88 208 LYS A O 1
ATOM 1641 N N . ILE A 1 209 ? 10.364 7.014 -11.455 1.00 96.81 209 ILE A N 1
ATOM 1642 C CA . ILE A 1 209 ? 11.712 6.536 -11.107 1.00 96.81 209 ILE A CA 1
ATOM 1643 C C . ILE A 1 209 ? 11.713 5.010 -10.981 1.00 96.81 209 ILE A C 1
ATOM 1645 O O . ILE A 1 209 ? 12.589 4.346 -11.538 1.00 96.81 209 ILE A O 1
ATOM 1649 N N . PHE A 1 210 ? 10.724 4.452 -10.287 1.00 95.69 210 PHE A N 1
ATOM 1650 C CA . PHE A 1 210 ? 10.617 3.020 -10.052 1.00 95.69 210 PHE A CA 1
ATOM 1651 C C . PHE A 1 210 ? 10.419 2.248 -11.364 1.00 95.69 210 PHE A C 1
ATOM 1653 O O . PHE A 1 210 ? 11.207 1.353 -11.663 1.00 95.69 210 PHE A O 1
ATOM 1660 N N . VAL A 1 211 ? 9.449 2.647 -12.196 1.00 97.50 211 VAL A N 1
ATOM 1661 C CA . VAL A 1 211 ? 9.164 2.035 -13.509 1.00 97.50 211 VAL A CA 1
ATOM 1662 C C . VAL A 1 211 ? 10.378 2.085 -14.439 1.00 97.50 211 VAL A C 1
ATOM 1664 O O . VAL A 1 211 ? 10.712 1.094 -15.091 1.00 97.50 211 VAL A O 1
ATOM 1667 N N . LYS A 1 212 ? 11.101 3.208 -14.457 1.00 97.06 212 LYS A N 1
ATOM 1668 C CA . LYS A 1 212 ? 12.358 3.318 -15.204 1.00 97.06 212 LYS A CA 1
ATOM 1669 C C . LYS A 1 212 ? 13.420 2.348 -14.678 1.00 97.06 212 LYS A C 1
ATOM 1671 O O . LYS A 1 212 ? 14.109 1.715 -15.472 1.00 97.06 212 LYS A O 1
ATOM 1676 N N . SER A 1 213 ? 13.544 2.226 -13.356 1.00 94.75 213 SER A N 1
ATOM 1677 C CA . SER A 1 213 ? 14.575 1.407 -12.700 1.00 94.75 213 SER A CA 1
ATOM 1678 C C . SER A 1 213 ? 14.363 -0.093 -12.902 1.00 94.75 213 SER A C 1
ATOM 1680 O O . SER A 1 213 ? 15.336 -0.839 -12.940 1.00 94.75 213 SER A O 1
ATOM 1682 N N . VAL A 1 214 ? 13.115 -0.532 -13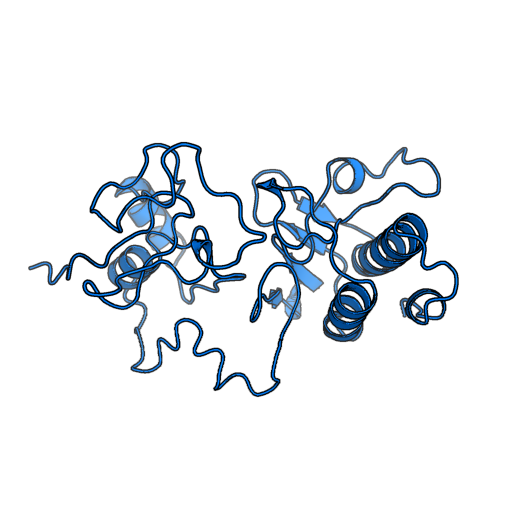.097 1.00 94.19 214 VAL A N 1
ATOM 1683 C CA . VAL A 1 214 ? 12.788 -1.923 -13.458 1.00 94.19 214 VAL A CA 1
ATOM 1684 C C . VAL A 1 214 ? 12.857 -2.195 -14.968 1.00 94.19 214 VAL A C 1
ATOM 1686 O O . VAL A 1 214 ? 12.431 -3.252 -15.415 1.00 94.19 214 VAL A O 1
ATOM 1689 N N . GLY A 1 215 ? 13.416 -1.273 -15.763 1.00 96.62 215 GLY A N 1
ATOM 1690 C CA . GLY A 1 215 ? 13.740 -1.508 -17.175 1.00 96.62 215 GLY A CA 1
ATOM 1691 C C . GLY A 1 215 ? 12.689 -1.042 -18.183 1.00 96.62 215 GLY A C 1
ATOM 1692 O O . GLY A 1 215 ? 12.751 -1.448 -19.339 1.00 96.62 215 GLY A O 1
ATOM 1693 N N . HIS A 1 216 ? 11.751 -0.177 -17.785 1.00 97.81 216 HIS A N 1
ATOM 1694 C CA . HIS A 1 216 ? 10.682 0.316 -18.662 1.00 97.81 216 HIS A CA 1
ATOM 1695 C C . HIS A 1 216 ? 10.742 1.850 -18.840 1.00 97.81 216 HIS A C 1
ATOM 1697 O O . HIS A 1 216 ? 9.877 2.578 -18.341 1.00 97.81 216 HIS A O 1
ATOM 1703 N N . PRO A 1 217 ? 11.775 2.386 -19.522 1.00 97.31 217 PRO A N 1
ATOM 1704 C CA . PRO A 1 217 ? 11.949 3.829 -19.706 1.00 97.31 217 PRO A CA 1
ATOM 1705 C C . PRO A 1 217 ? 10.902 4.468 -20.631 1.00 97.31 217 PRO A C 1
ATOM 1707 O O . PRO A 1 217 ? 10.635 5.653 -20.479 1.00 97.31 217 PRO A O 1
ATOM 1710 N N . ASP A 1 218 ? 10.287 3.691 -21.526 1.00 98.06 218 ASP A N 1
ATOM 1711 C CA . ASP A 1 218 ? 9.324 4.178 -22.529 1.00 98.06 218 ASP A CA 1
ATOM 1712 C C . ASP A 1 218 ? 7.856 3.923 -22.126 1.00 98.06 218 ASP A C 1
ATOM 1714 O O . ASP A 1 218 ? 6.941 4.004 -22.940 1.00 98.06 218 ASP A O 1
ATOM 1718 N N . HIS A 1 219 ? 7.610 3.562 -20.863 1.00 98.50 219 HIS A N 1
ATOM 1719 C CA . HIS A 1 219 ? 6.265 3.287 -20.355 1.00 98.50 219 HIS A CA 1
ATOM 1720 C C . HIS A 1 219 ? 5.394 4.555 -20.291 1.00 98.50 219 HIS A C 1
ATOM 1722 O O . HIS A 1 219 ? 5.856 5.612 -19.861 1.00 98.50 219 HIS A O 1
ATOM 1728 N N . ALA A 1 220 ? 4.096 4.433 -20.588 1.00 98.25 220 ALA A N 1
ATOM 1729 C CA . ALA A 1 220 ? 3.150 5.559 -20.651 1.00 98.25 220 ALA A CA 1
ATOM 1730 C C . ALA A 1 220 ? 3.038 6.385 -19.351 1.00 98.25 220 ALA A C 1
ATOM 1732 O O . ALA A 1 220 ? 2.659 7.552 -19.375 1.00 98.25 220 ALA A O 1
ATOM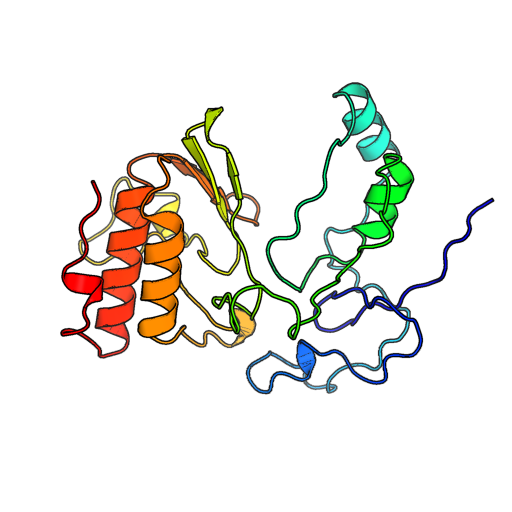 1733 N N . ILE A 1 221 ? 3.407 5.812 -18.201 1.00 97.88 221 ILE A N 1
ATOM 1734 C CA . ILE A 1 221 ? 3.449 6.540 -16.920 1.00 97.88 221 ILE A CA 1
ATOM 1735 C C . ILE A 1 221 ? 4.386 7.756 -16.960 1.00 97.88 221 ILE A C 1
ATOM 1737 O O . ILE A 1 221 ? 4.182 8.708 -16.213 1.00 97.88 221 ILE A O 1
ATOM 1741 N N . HIS A 1 222 ? 5.414 7.755 -17.817 1.00 98.25 222 HIS A N 1
ATOM 1742 C CA . HIS A 1 222 ? 6.362 8.870 -17.912 1.00 98.25 222 HIS A CA 1
ATOM 1743 C C . HIS A 1 222 ? 5.737 10.122 -18.538 1.00 98.25 222 HIS A C 1
ATOM 1745 O O . HIS A 1 222 ? 6.189 11.229 -18.236 1.00 98.25 222 HIS A O 1
ATOM 1751 N N . GLU A 1 223 ? 4.662 9.956 -19.314 1.00 97.94 223 GLU A N 1
ATOM 1752 C CA . GLU A 1 223 ? 3.880 11.036 -19.933 1.00 97.94 223 GLU A CA 1
ATOM 1753 C C . GLU A 1 223 ? 2.883 11.688 -18.960 1.00 97.94 223 GLU A C 1
ATOM 1755 O O . GLU A 1 223 ? 2.418 12.802 -19.198 1.00 97.94 223 GLU A O 1
ATOM 1760 N N . GLU A 1 224 ? 2.570 11.023 -17.843 1.00 98.00 224 GLU A N 1
ATOM 1761 C CA . GLU A 1 224 ? 1.645 11.534 -16.830 1.00 98.00 224 GLU A CA 1
ATOM 1762 C C . GLU A 1 224 ? 2.160 12.831 -16.193 1.00 98.00 224 GLU A C 1
ATOM 1764 O O . GLU A 1 224 ? 3.364 13.025 -15.989 1.00 98.00 224 GLU A O 1
ATOM 1769 N N . GLN A 1 225 ? 1.236 13.711 -15.811 1.00 95.62 225 GLN A N 1
ATOM 1770 C CA . GLN A 1 225 ? 1.543 14.977 -15.149 1.00 95.62 225 GLN A CA 1
ATOM 1771 C C . GLN A 1 225 ? 0.759 15.104 -13.846 1.00 95.62 225 GLN A C 1
ATOM 1773 O O . GLN A 1 225 ? -0.388 14.673 -13.744 1.00 95.62 225 GLN A O 1
ATOM 1778 N N . CYS A 1 226 ? 1.390 15.715 -12.844 1.00 91.56 226 CYS A N 1
ATOM 1779 C CA . CYS A 1 226 ? 0.726 16.077 -11.601 1.00 91.56 226 CYS A CA 1
ATOM 1780 C C . CYS A 1 226 ? 0.195 17.505 -11.739 1.00 91.56 226 CYS A C 1
ATOM 1782 O O . CYS A 1 226 ? 0.981 18.451 -11.670 1.00 91.56 226 CYS A O 1
ATOM 1784 N N . LEU A 1 227 ? -1.114 17.623 -11.969 1.00 77.00 227 LEU A N 1
ATOM 1785 C CA . LEU A 1 227 ? -1.861 18.879 -11.881 1.00 77.00 227 LEU A CA 1
ATOM 1786 C C . LEU A 1 227 ? -2.152 19.228 -10.419 1.00 77.00 227 LEU A C 1
ATOM 1788 O O . LEU A 1 227 ? -2.453 18.278 -9.642 1.00 77.00 227 LEU A O 1
#

Organism: Petromyces alliaceus (NCBI:txid209559)

Foldseek 3Di:
DDPPPPFFAFQFFLFTDPDPPDQDDPQLVPPLDDAPPVGRDGRDDDNDPPQPQDDDPVNLVVCVVVVADADDDDQDRTSCNCVVVSCVSRVPDPPPPPPVCPCVPDPDNAPDFLHGPGHWDAPQVALEIEEEQSWHADPCQLPVPDDDPLDARTATANDPVNRHHDALVSLVVVLVVCLPRRHQWYDYPDPSRTGGGPVNVRSLSNSQSRNVVVPNNPDPSVVDDRD

Radius of gyration: 18.96 Å; chains: 1; bounding box: 44×44×52 Å